Protein 7BCA (pdb70)

Solvent-accessible surface area: 12778 Å² total

Foldseek 3Di:
DDDQQVVVDDPVLVVLLCCCPVVVDDLVVSCVVVVHDSVVSVLVLSVVCSVVVHPSPDDDDDDDDPPVVVVVVVVVVVVVVVVVVCVVCVVVVD/DVLCVVQLPPDDPVLVVLLCCCVPVVDDQCVVCVVVVHHSVVNVVVVSSVVSPQQDDSVDDDDDDDDDPVVVVVVVVNVVVSVVSVVVSVD

Organism: Escherichia coli (NCBI:txid562)

B-factor: mean 86.4, std 19.45, range [41.54, 150.42]

Radius of gyration: 21.65 Å; Cα contacts (8 Å, |Δi|>4): 166; chains: 2; bounding box: 42×39×70 Å

Structure (mmCIF, N/CA/C/O backbone):
data_7BCA
#
_entry.id   7BCA
#
_cell.length_a   88.120
_cell.length_b   39.060
_cell.length_c   120.040
_cell.angle_alpha   90.000
_cell.angle_beta   101.650
_cell.angle_gamma   90.000
#
_symmetry.space_group_name_H-M   'C 1 2 1'
#
loop_
_entity.id
_entity.type
_entity.pdbx_description
1 polymer 'KORA domain-containing protein'
2 polymer "DNA (5'-D(*TP*GP*TP*CP*AP*AP*TP*AP*GP*GP*TP*GP*TP*CP*AP*AP*TP*AP*C)-3')"
3 polymer "DNA (5'-D(*GP*TP*AP*TP*TP*GP*AP*CP*AP*CP*CP*TP*AP*TP*TP*GP*AP*CP*A)-3')"
#
loop_
_atom_site.group_PDB
_atom_site.id
_atom_site.type_symbol
_atom_site.label_atom_id
_atom_site.label_alt_id
_atom_site.label_comp_id
_atom_site.label_asym_id
_atom_site.label_entity_id
_atom_site.label_seq_id
_atom_site.pdbx_PDB_ins_code
_atom_site.Cartn_x
_atom_site.Cartn_y
_atom_site.Cartn_z
_atom_site.occupancy
_atom_site.B_iso_or_equiv
_atom_site.auth_seq_id
_atom_site.auth_comp_id
_atom_site.auth_asym_id
_atom_site.auth_atom_id
_atom_site.pdbx_PDB_model_num
ATOM 1 N N . ASP A 1 3 ? -12.17735 -22.73948 -9.60114 1.000 119.89849 8 ASP A N 1
ATOM 2 C CA . ASP A 1 3 ? -13.23486 -23.33811 -10.40785 1.000 119.19150 8 ASP A CA 1
ATOM 3 C C . ASP A 1 3 ? -14.08838 -24.13507 -9.42700 1.000 122.23005 8 ASP A C 1
ATOM 4 O O . ASP A 1 3 ? -14.35139 -25.29607 -9.61945 1.000 122.26080 8 ASP A O 1
ATOM 9 N N . LEU A 1 4 ? -14.46609 -23.52471 -8.30156 1.000 123.89433 9 LEU A N 1
ATOM 10 C CA . LEU A 1 4 ? -15.34476 -24.14899 -7.29500 1.000 118.92915 9 LEU A CA 1
ATOM 11 C C . LEU A 1 4 ? -14.84491 -25.56222 -6.97470 1.000 118.34042 9 LEU A C 1
ATOM 12 O O . LEU A 1 4 ? -15.28142 -26.55672 -7.54893 1.000 115.24911 9 LEU A O 1
ATOM 17 N N . ARG A 1 5 ? -13.83860 -25.61331 -6.16017 1.000 118.36907 10 ARG A N 1
ATOM 18 C CA . ARG A 1 5 ? -13.48746 -26.89724 -5.57296 1.000 110.49112 10 ARG A CA 1
ATOM 19 C C . ARG A 1 5 ? -14.22571 -27.01624 -4.25047 1.000 105.04420 10 ARG A C 1
ATOM 20 O O . ARG A 1 5 ? -14.21497 -26.06583 -3.45950 1.000 108.37809 10 ARG A O 1
ATOM 22 N N . PRO A 1 6 ? -14.92973 -28.11420 -4.00265 1.000 99.05452 11 PRO A N 1
ATOM 23 C CA . PRO A 1 6 ? -15.63400 -28.25136 -2.72575 1.000 95.64899 11 PRO A CA 1
ATOM 24 C C . PRO A 1 6 ? -14.64149 -28.24305 -1.57341 1.000 97.86340 11 PRO A C 1
ATOM 25 O O . PRO A 1 6 ? -13.56383 -28.83590 -1.65611 1.000 97.35946 11 PRO A O 1
ATOM 29 N N . ARG A 1 7 ? -15.02044 -27.55892 -0.48885 1.000 96.98092 12 ARG A N 1
ATOM 30 C CA . ARG A 1 7 ? -14.05827 -27.21107 0.55684 1.000 89.98784 12 ARG A CA 1
ATOM 31 C C . ARG A 1 7 ? -13.41902 -28.44507 1.17608 1.000 82.60034 12 ARG A C 1
ATOM 32 O O . ARG A 1 7 ? -12.19487 -28.50579 1.33088 1.000 85.68278 12 ARG A O 1
ATOM 40 N N . LEU A 1 8 ? -14.23102 -29.43494 1.55685 1.000 78.45916 13 LEU A N 1
ATOM 41 C CA . LEU A 1 8 ? -13.67271 -30.61691 2.20462 1.000 78.36437 13 LEU A CA 1
ATOM 42 C C . LEU A 1 8 ? -12.73395 -31.38829 1.28957 1.000 80.26958 13 LEU A C 1
ATOM 43 O O . LEU A 1 8 ? -11.87665 -32.13005 1.78327 1.000 77.15791 13 LEU A O 1
ATOM 48 N N . GLY A 1 9 ? -12.86176 -31.22062 -0.02875 1.000 76.13254 14 GLY A N 1
ATOM 49 C CA . GLY A 1 9 ? -11.94015 -31.87112 -0.94178 1.000 66.09272 14 GLY A CA 1
ATOM 50 C C . GLY A 1 9 ? -10.59282 -31.18728 -1.03940 1.000 73.89799 14 GLY A C 1
ATOM 51 O O . GLY A 1 9 ? -9.58901 -31.84039 -1.34281 1.000 77.30234 14 GLY A O 1
ATOM 52 N N . ARG A 1 10 ? -10.54089 -29.87715 -0.78181 1.000 75.38956 15 ARG A N 1
ATOM 53 C CA . ARG A 1 10 ? -9.27791 -29.15156 -0.88042 1.000 72.09961 15 ARG A CA 1
ATOM 54 C C . ARG A 1 10 ? -8.35442 -29.45847 0.28787 1.000 73.78700 15 ARG A C 1
ATOM 55 O O . ARG A 1 10 ? -7.12983 -29.47659 0.11663 1.000 71.40577 15 ARG A O 1
ATOM 63 N N . LEU A 1 11 ? -8.91523 -29.68569 1.47411 1.000 68.91752 16 LEU A N 1
ATOM 64 C CA . LEU A 1 11 ? -8.10660 -29.92922 2.66071 1.000 71.71426 16 LEU A CA 1
ATOM 65 C C . LEU A 1 11 ? -7.21716 -31.15084 2.46431 1.000 73.84786 16 LEU A C 1
ATOM 66 O O . LEU A 1 11 ? -7.56236 -32.09378 1.74679 1.000 71.24365 16 LEU A O 1
ATOM 71 N N . THR A 1 12 ? -6.05190 -31.12052 3.10655 1.000 74.87878 17 THR A N 1
ATOM 72 C CA . THR A 1 12 ? -5.14210 -32.25010 3.03486 1.000 73.77149 17 THR A CA 1
ATOM 73 C C . THR A 1 12 ? -5.71003 -33.43647 3.80643 1.000 72.94296 17 THR A C 1
ATOM 74 O O . THR A 1 12 ? -6.61417 -33.30110 4.63620 1.000 76.69304 17 THR A O 1
ATOM 78 N N . GLU A 1 13 ? -5.17186 -34.61970 3.50659 1.000 73.85435 18 GLU A N 1
ATOM 79 C CA . GLU A 1 13 ? -5.52558 -35.80269 4.28207 1.000 80.81469 18 GLU A CA 1
ATOM 80 C C . GLU A 1 13 ? -5.17681 -35.61014 5.75143 1.000 81.70213 18 GLU A C 1
ATOM 81 O O . GLU A 1 13 ? -5.92745 -36.03099 6.63955 1.000 80.67413 18 GLU A O 1
ATOM 87 N N . GLU A 1 14 ? -4.04638 -34.95630 6.02284 1.000 76.06774 19 GLU A N 1
ATOM 88 C CA . GLU A 1 14 ? -3.63647 -34.70807 7.39960 1.000 80.18023 19 GLU A CA 1
ATOM 89 C C . GLU A 1 14 ? -4.65331 -33.83383 8.12495 1.000 76.88616 19 GLU A C 1
ATOM 90 O O . GLU A 1 14 ? -5.10527 -34.17324 9.22378 1.000 71.80168 19 GLU A O 1
ATOM 96 N N . THR A 1 15 ? -5.03881 -32.70863 7.51411 1.000 71.61475 20 THR A N 1
ATOM 97 C CA . THR A 1 15 ? -5.99339 -31.80250 8.15088 1.000 69.36565 20 THR A CA 1
ATOM 98 C C . THR A 1 15 ? -7.28777 -32.52111 8.51229 1.000 72.15380 20 THR A C 1
ATOM 99 O O . THR A 1 15 ? -7.84001 -32.31256 9.59978 1.000 73.06901 20 THR A O 1
ATOM 103 N N . ILE A 1 16 ? -7.78193 -33.38120 7.61782 1.000 69.21970 21 ILE A N 1
ATOM 104 C CA . ILE A 1 16 ? -8.97137 -34.17051 7.92577 1.000 75.86177 21 ILE A CA 1
ATOM 105 C C . ILE A 1 16 ? -8.70944 -35.08819 9.11314 1.000 76.10404 21 ILE A C 1
ATOM 106 O O . ILE A 1 16 ? -9.61119 -35.34556 9.92132 1.000 79.48639 21 ILE A O 1
ATOM 111 N N . ASP A 1 17 ? -7.47483 -35.57682 9.25507 1.000 72.07462 22 ASP A N 1
ATOM 112 C CA . ASP A 1 17 ? -7.14115 -36.45192 10.37643 1.000 76.45055 22 ASP A CA 1
ATOM 113 C C . ASP A 1 17 ? -7.20106 -35.69591 11.69971 1.000 76.84973 22 ASP A C 1
ATOM 114 O O . ASP A 1 17 ? -7.89682 -36.11193 12.63489 1.000 72.29345 22 ASP A O 1
ATOM 119 N N . ILE A 1 18 ? -6.46138 -34.58378 11.80075 1.000 77.50133 23 ILE A N 1
ATOM 120 C CA . ILE A 1 18 ? -6.52269 -33.74494 12.99957 1.000 71.63037 23 ILE A CA 1
ATOM 121 C C . ILE A 1 18 ? -7.96644 -33.39672 13.32895 1.000 65.47144 23 ILE A C 1
ATOM 122 O O . ILE A 1 18 ? -8.38348 -33.42415 14.49428 1.000 78.63244 23 ILE A O 1
ATOM 127 N N . ALA A 1 19 ? -8.75422 -33.07119 12.30313 1.000 68.55782 24 ALA A N 1
ATOM 128 C CA . ALA A 1 19 ? -10.16655 -32.77851 12.51467 1.000 71.31014 24 ALA A CA 1
ATOM 129 C C . ALA A 1 19 ? -10.89401 -33.97529 13.11005 1.000 75.18017 24 ALA A C 1
ATOM 130 O O . ALA A 1 19 ? -11.69765 -33.82195 14.03556 1.000 78.72488 24 ALA A O 1
ATOM 132 N N . ARG A 1 20 ? -10.61803 -35.17787 12.59924 1.000 73.43363 25 ARG A N 1
ATOM 133 C CA . ARG A 1 20 ? -11.29257 -36.36737 13.10980 1.000 77.17367 25 ARG A CA 1
ATOM 134 C C . ARG A 1 20 ? -10.96338 -36.60302 14.57810 1.000 81.21674 25 ARG A C 1
ATOM 135 O O . ARG A 1 20 ? -11.85055 -36.92903 15.37596 1.000 82.03386 25 ARG A O 1
ATOM 143 N N . GLU A 1 21 ? -9.69182 -36.43670 14.95278 1.000 77.02590 26 GLU A N 1
ATOM 144 C CA . GLU A 1 21 ? -9.28745 -36.63638 16.34189 1.000 77.20276 26 GLU A CA 1
ATOM 145 C C . GLU A 1 21 ? -10.07576 -35.73361 17.28299 1.000 79.20692 26 GLU A C 1
ATOM 146 O O . GLU A 1 21 ? -10.48344 -36.15944 18.36998 1.000 80.85822 26 GLU A O 1
ATOM 152 N N . VAL A 1 22 ? -10.30861 -34.48661 16.87743 1.000 72.59404 27 VAL A N 1
ATOM 153 C CA . VAL A 1 22 ? -11.04575 -33.55221 17.71929 1.000 72.50956 27 VAL A CA 1
ATOM 154 C C . VAL A 1 22 ? -12.54005 -33.84269 17.66672 1.000 77.05749 27 VAL A C 1
ATOM 155 O O . VAL A 1 22 ? -13.20278 -33.95645 18.70383 1.000 78.48695 27 VAL A O 1
ATOM 159 N N . LEU A 1 23 ? -13.09315 -33.97664 16.45967 1.000 76.77571 28 LEU A N 1
ATOM 160 C CA . LEU A 1 23 ? -14.53575 -34.14405 16.30847 1.000 75.35232 28 LEU A CA 1
ATOM 161 C C . LEU A 1 23 ? -14.97647 -35.56684 16.63661 1.000 80.70143 28 LEU A C 1
ATOM 162 O O . LEU A 1 23 ? -15.75671 -35.78756 17.57025 1.000 87.00670 28 LEU A O 1
ATOM 167 N N . VAL A 1 24 ? -14.48556 -36.54980 15.87602 1.000 77.72721 29 VAL A N 1
ATOM 168 C CA . VAL A 1 24 ? -14.96127 -37.92031 16.04309 1.000 75.79504 29 VAL A CA 1
ATOM 169 C C . VAL A 1 24 ? -14.45000 -38.52068 17.34737 1.000 82.49962 29 VAL A C 1
ATOM 170 O O . VAL A 1 24 ? -15.18183 -39.23867 18.04068 1.000 86.48348 29 VAL A O 1
ATOM 174 N N . GLU A 1 25 ? -13.19958 -38.23961 17.70862 1.000 81.87914 30 GLU A N 1
ATOM 175 C CA . GLU A 1 25 ? -12.55251 -38.91650 18.82379 1.000 77.29246 30 GLU A CA 1
ATOM 176 C C . GLU A 1 25 ? -12.48680 -38.08091 20.09518 1.000 80.62146 30 GLU A C 1
ATOM 177 O O . GLU A 1 25 ? -11.91971 -38.54176 21.08994 1.000 76.71536 30 GLU A O 1
ATOM 183 N N . GLY A 1 26 ? -13.04234 -36.86953 20.09028 1.000 83.05321 31 GLY A N 1
ATOM 184 C CA . GLY A 1 26 ? -13.15084 -36.08518 21.30614 1.000 77.50228 31 GLY A CA 1
ATOM 185 C C . GLY A 1 26 ? -11.84972 -35.63985 21.93239 1.000 66.20430 31 GLY A C 1
ATOM 186 O O . GLY A 1 26 ? -11.87312 -35.09374 23.03961 1.000 79.18972 31 GLY A O 1
ATOM 187 N N . LYS A 1 27 ? -10.71642 -35.85732 21.27276 1.000 72.54092 32 LYS A N 1
ATOM 188 C CA . LYS A 1 27 ? -9.44581 -35.38289 21.80124 1.000 74.67508 32 LYS A CA 1
ATOM 189 C C . LYS A 1 27 ? -9.41857 -33.85890 21.83852 1.000 71.93746 32 LYS A C 1
ATOM 190 O O . LYS A 1 27 ? -10.03391 -33.18183 21.01063 1.000 76.54002 32 LYS A O 1
ATOM 196 N N . SER A 1 28 ? -8.69797 -33.32091 22.81828 1.000 69.31120 33 SER A N 1
ATOM 197 C CA . SER A 1 28 ? -8.57175 -31.87645 22.94561 1.000 65.23098 33 SER A CA 1
ATOM 198 C C . SER A 1 28 ? -7.74595 -31.30625 21.79660 1.000 69.43438 33 SER A C 1
ATOM 199 O O . SER A 1 28 ? -6.83123 -31.95184 21.27899 1.000 67.97283 33 SER A O 1
ATOM 202 N N . GLN A 1 29 ? -8.08459 -30.07622 21.39580 1.000 64.20260 34 GLN A N 1
ATOM 203 C CA . GLN A 1 29 ? -7.35438 -29.42213 20.31373 1.000 65.13994 34 GLN A CA 1
ATOM 204 C C . GLN A 1 29 ? -5.89543 -29.20093 20.69196 1.000 67.38297 34 GLN A C 1
ATOM 205 O O . GLN A 1 29 ? -4.98542 -29.50149 19.90979 1.000 61.50139 34 GLN A O 1
ATOM 211 N N . SER A 1 30 ? -5.65519 -28.66756 21.89293 1.000 60.15338 35 SER A N 1
ATOM 212 C CA . SER A 1 30 ? -4.28845 -28.38850 22.32071 1.000 55.95233 35 SER A CA 1
ATOM 213 C C . SER A 1 30 ? -3.48009 -29.67191 22.45558 1.000 62.86765 35 SER A C 1
ATOM 214 O O . SER A 1 30 ? -2.28453 -29.69718 22.13981 1.000 65.50858 35 SER A O 1
ATOM 217 N N . ASP A 1 31 ? -4.11498 -30.74773 22.92630 1.000 60.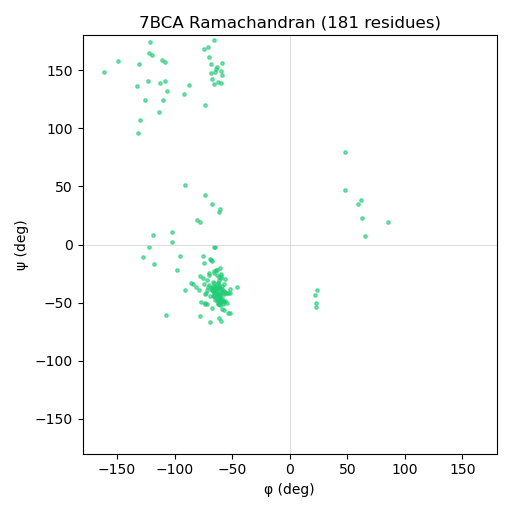62755 36 ASP A N 1
ATOM 218 C CA . ASP A 1 31 ? -3.44110 -32.04060 22.98066 1.000 59.81271 36 ASP A CA 1
ATOM 219 C C . ASP A 1 31 ? -3.04542 -32.50314 21.58502 1.000 65.61127 36 ASP A C 1
ATOM 220 O O . ASP A 1 31 ? -1.90656 -32.92732 21.35758 1.000 72.63735 36 ASP A O 1
ATOM 225 N N . VAL A 1 32 ? -3.97948 -32.42215 20.63374 1.000 69.32588 37 VAL A N 1
ATOM 226 C CA . VAL A 1 32 ? -3.67238 -32.76839 19.24863 1.000 67.04200 37 VAL A CA 1
ATOM 227 C C . VAL A 1 32 ? -2.56817 -31.86832 18.70880 1.000 61.20153 37 VAL A C 1
ATOM 228 O O . VAL A 1 32 ? -1.68823 -32.31741 17.96400 1.000 65.33491 37 VAL A O 1
ATOM 232 N N . ALA A 1 33 ? -2.58835 -30.58762 19.08615 1.000 58.74954 38 ALA A N 1
ATOM 233 C CA . ALA A 1 33 ? -1.56480 -29.65710 18.61991 1.000 61.45224 38 ALA A CA 1
ATOM 234 C C . ALA A 1 33 ? -0.18105 -30.07232 19.10544 1.000 68.65116 38 ALA A C 1
ATOM 235 O O . ALA A 1 33 ? 0.76297 -30.17208 18.31266 1.000 66.74447 38 ALA A O 1
ATOM 237 N N . ARG A 1 34 ? -0.04115 -30.31391 20.41291 1.000 64.54653 39 ARG A N 1
ATOM 238 C CA . ARG A 1 34 ? 1.23582 -30.77672 20.94949 1.000 61.56510 39 ARG A CA 1
ATOM 239 C C . ARG A 1 34 ? 1.62314 -32.12701 20.36460 1.000 63.67055 39 ARG A C 1
ATOM 240 O O . ARG A 1 34 ? 2.78203 -32.33947 19.98579 1.000 66.17765 39 ARG A O 1
ATOM 248 N N . GLU A 1 35 ? 0.66434 -33.05423 20.28520 1.000 59.73299 40 GLU A N 1
ATOM 249 C CA . GLU A 1 35 ? 0.94160 -34.37956 19.74429 1.000 68.96759 40 GLU A CA 1
ATOM 250 C C . GLU A 1 35 ? 1.41579 -34.31672 18.29650 1.000 65.41612 40 GLU A C 1
ATOM 251 O O . GLU A 1 35 ? 2.08761 -35.24581 17.83289 1.000 70.32170 40 GLU A O 1
ATOM 257 N N . ARG A 1 36 ? 1.13122 -33.22243 17.58946 1.000 62.20936 41 ARG A N 1
ATOM 258 C CA . ARG A 1 36 ? 1.49271 -33.09797 16.18358 1.000 69.54987 41 ARG A CA 1
ATOM 259 C C . ARG A 1 36 ? 2.44745 -31.94224 15.90863 1.000 69.76136 41 ARG A C 1
ATOM 260 O O . ARG A 1 36 ? 2.70895 -31.63563 14.74138 1.000 65.16480 41 ARG A O 1
ATOM 268 N N . GLY A 1 37 ? 2.97496 -31.29500 16.94218 1.000 65.54414 42 GLY A N 1
ATOM 269 C CA . GLY A 1 37 ? 3.95502 -30.23670 16.73643 1.000 65.65953 42 GLY A CA 1
ATOM 270 C C . GLY A 1 37 ? 3.43840 -29.04982 15.95621 1.000 56.75346 42 GLY A C 1
ATOM 271 O O . GLY A 1 37 ? 4.16920 -28.48794 15.12702 1.000 57.98638 42 GLY A O 1
ATOM 272 N N . LEU A 1 38 ? 2.19439 -28.65760 16.19752 1.000 63.47157 43 LEU A N 1
ATOM 273 C CA . LEU A 1 38 ? 1.58390 -27.51160 15.54457 1.000 53.81552 43 LEU A CA 1
ATOM 274 C C . LEU A 1 38 ? 1.17536 -26.49394 16.59708 1.000 52.50372 43 LEU A C 1
ATOM 275 O O . LEU A 1 38 ? 1.09476 -26.80552 17.78759 1.000 53.34810 43 LEU A O 1
ATOM 280 N N . SER A 1 39 ? 0.92384 -25.27006 16.15196 1.000 48.47986 44 SER A N 1
ATOM 281 C CA . SER A 1 39 ? 0.30295 -24.30695 17.04251 1.000 46.49892 44 SER A CA 1
ATOM 282 C C . SER A 1 39 ? -1.13115 -24.73408 17.33276 1.000 51.86971 44 SER A C 1
ATOM 283 O O . SER A 1 39 ? -1.75514 -25.46955 16.56330 1.000 60.08658 44 SER A O 1
ATOM 286 N N . ARG A 1 40 ? -1.65244 -24.27880 18.47129 1.000 49.84587 45 ARG A N 1
ATOM 287 C CA . ARG A 1 40 ? -3.06134 -24.52327 18.74969 1.000 52.09206 45 ARG A CA 1
ATOM 288 C C . ARG A 1 40 ? -3.95140 -23.69766 17.83064 1.000 53.44878 45 ARG A C 1
ATOM 289 O O . ARG A 1 40 ? -5.08885 -24.09218 17.55040 1.000 54.98622 45 ARG A O 1
ATOM 297 N N . GLN A 1 41 ? -3.44504 -22.56168 17.34458 1.000 52.14721 46 GLN A N 1
ATOM 298 C CA . GLN A 1 41 ? -4.21405 -21.73398 16.42103 1.000 58.63886 46 GLN A CA 1
ATOM 299 C C . GLN A 1 41 ? -4.47936 -22.46700 15.11336 1.000 54.09779 46 GLN A C 1
ATOM 300 O O . GLN A 1 41 ? -5.54987 -22.31330 14.51094 1.000 59.01076 46 GLN A O 1
ATOM 306 N N . ARG A 1 42 ? -3.51215 -23.26341 14.65310 1.000 47.76107 47 ARG A N 1
ATOM 307 C CA . ARG A 1 42 ? -3.72466 -24.03393 13.43511 1.000 48.83996 47 ARG A CA 1
ATOM 308 C C . ARG A 1 42 ? -4.80815 -25.08599 13.63567 1.000 51.23911 47 ARG A C 1
ATOM 309 O O . ARG A 1 42 ? -5.69565 -25.23531 12.78956 1.000 54.57701 47 ARG A O 1
ATOM 317 N N . VAL A 1 43 ? -4.77459 -25.79769 14.76569 1.000 56.12331 48 VAL A N 1
ATOM 318 C CA . VAL A 1 43 ? -5.75622 -26.85241 15.01434 1.000 58.71075 48 VAL A CA 1
ATOM 319 C C . VAL A 1 43 ? -7.15852 -26.27080 15.14187 1.000 54.93923 48 VAL A C 1
ATOM 320 O O . VAL A 1 43 ? -8.13962 -26.87864 14.69486 1.000 55.59042 48 VAL A O 1
ATOM 324 N N . SER A 1 44 ? -7.28048 -25.08965 15.74988 1.000 52.56384 49 SER A N 1
ATOM 325 C CA . SER A 1 44 ? -8.57753 -24.42194 15.79617 1.000 50.85073 49 SER A CA 1
ATOM 326 C C . SER A 1 44 ? -9.01579 -23.99469 14.39990 1.000 57.29470 49 SER A C 1
ATOM 327 O O . SER A 1 44 ? -10.17353 -24.19332 14.01074 1.000 52.84014 49 SER A O 1
ATOM 330 N N . SER A 1 45 ? -8.09536 -23.41212 13.62778 1.000 57.02826 50 SER A N 1
ATOM 331 C CA . SER A 1 45 ? -8.40485 -23.04635 12.24979 1.000 49.48966 50 SER A CA 1
ATOM 332 C C . SER A 1 45 ? -8.76438 -24.27463 11.42114 1.000 55.16961 50 SER A C 1
ATOM 333 O O . SER A 1 45 ? -9.69610 -24.23251 10.60997 1.000 59.52791 50 SER A O 1
ATOM 344 N N . VAL A 1 47 ? -10.11940 -27.11725 12.49541 1.000 59.13179 52 VAL A N 1
ATOM 345 C CA . VAL A 1 47 ? -11.43570 -27.59736 12.90247 1.000 58.89458 52 VAL A CA 1
ATOM 346 C C . VAL A 1 47 ? -12.52880 -26.71094 12.32241 1.000 60.86577 52 VAL A C 1
ATOM 347 O O . VAL A 1 47 ? -13.54844 -27.20443 11.82337 1.000 61.44211 52 VAL A O 1
ATOM 351 N N . LYS A 1 48 ? -12.33305 -25.39025 12.37171 1.000 58.93143 53 LYS A N 1
ATOM 352 C CA . LYS A 1 48 ? -13.32420 -24.47813 11.80992 1.000 53.50828 53 LYS A CA 1
ATOM 353 C C . LYS A 1 48 ? -13.56625 -24.76210 10.33415 1.000 61.24155 53 LYS A C 1
ATOM 354 O O . LYS A 1 48 ? -14.71107 -24.72267 9.86953 1.000 69.23848 53 LYS A O 1
ATOM 360 N N . SER A 1 49 ? -12.50111 -25.05555 9.58386 1.000 57.29012 54 SER A N 1
ATOM 361 C CA . SER A 1 49 ? -12.64887 -25.38293 8.16876 1.000 61.42337 54 SER A CA 1
ATOM 362 C C . SER A 1 49 ? -13.63872 -26.52413 7.96900 1.000 64.38828 54 SER A C 1
ATOM 363 O O . SER A 1 49 ? -14.57793 -26.41948 7.17220 1.000 71.37297 54 SER A O 1
ATOM 366 N N . VAL A 1 50 ? -13.45014 -27.61961 8.70420 1.000 58.26636 55 VAL A N 1
ATOM 367 C CA . VAL A 1 50 ? -14.32528 -28.77769 8.55707 1.000 61.87913 55 VAL A CA 1
ATOM 368 C C . VAL A 1 50 ? -15.71610 -28.47051 9.09789 1.000 67.55827 55 VAL A C 1
ATOM 369 O O . VAL A 1 50 ? -16.72906 -28.79555 8.46741 1.000 68.77261 55 VAL A O 1
ATOM 373 N N . VAL A 1 51 ? -15.78613 -27.83877 10.27202 1.000 63.55514 56 VAL A N 1
ATOM 374 C CA . VAL A 1 51 ? -17.07997 -27.51540 10.86918 1.000 60.66337 56 VAL A CA 1
ATOM 375 C C . VAL A 1 51 ? -17.86518 -26.57592 9.96150 1.000 64.47011 56 VAL A C 1
ATOM 376 O O . VAL A 1 51 ? -19.04550 -26.80566 9.67266 1.000 64.20477 56 VAL A O 1
ATOM 380 N N . SER A 1 52 ? -17.21590 -25.50810 9.48866 1.000 64.47028 57 SER A N 1
ATOM 381 C CA . SER A 1 52 ? -17.90448 -24.52866 8.65164 1.000 67.58507 57 SER A CA 1
ATOM 382 C C . SER A 1 52 ? -18.42441 -25.15871 7.36583 1.000 75.46784 57 SER A C 1
ATOM 383 O O . SER A 1 52 ? -19.55763 -24.89009 6.94981 1.000 82.07850 57 SER A O 1
ATOM 386 N N . ALA A 1 53 ? -17.61497 -26.00370 6.72404 1.000 74.42293 58 ALA A N 1
ATOM 387 C CA . ALA A 1 53 ? -18.03414 -26.60154 5.46113 1.000 74.09285 58 ALA A CA 1
ATOM 388 C C . ALA A 1 53 ? -19.13741 -27.63332 5.65811 1.000 79.94009 58 ALA A C 1
ATOM 389 O O . ALA A 1 53 ? -20.03803 -27.73914 4.81622 1.000 91.04658 58 ALA A O 1
ATOM 391 N N . ALA A 1 54 ? -19.09514 -28.39511 6.75496 1.000 79.90403 59 ALA A N 1
ATOM 392 C CA . ALA A 1 54 ? -20.15082 -29.36290 7.03513 1.000 80.75373 59 ALA A CA 1
ATOM 393 C C . ALA A 1 54 ? -21.48564 -28.70297 7.35278 1.000 83.66607 59 ALA A C 1
ATOM 394 O O . ALA A 1 54 ? -22.51097 -29.39246 7.35533 1.000 86.26006 59 ALA A O 1
ATOM 396 N N . ASN A 1 55 ? -21.49945 -27.39946 7.62366 1.000 81.41781 60 ASN A N 1
ATOM 397 C CA . ASN A 1 55 ? -22.72941 -26.63759 7.77734 1.000 76.87687 60 ASN A CA 1
ATOM 398 C C . ASN A 1 55 ? -23.04410 -25.80606 6.54383 1.000 84.86946 60 ASN A C 1
ATOM 399 O O . ASN A 1 55 ? -23.95416 -24.97165 6.58801 1.000 89.78150 60 ASN A O 1
ATOM 404 N N . GLU A 1 56 ? -22.32500 -26.03220 5.44119 1.000 81.40227 61 GLU A N 1
ATOM 405 C CA . GLU A 1 56 ? -22.44263 -25.22706 4.22636 1.000 84.50153 61 GLU A CA 1
ATOM 406 C C . GLU A 1 56 ? -22.39839 -23.73941 4.56607 1.000 86.45665 61 GLU A C 1
ATOM 407 O O . GLU A 1 56 ? -23.21644 -22.93774 4.10982 1.000 89.24640 61 GLU A O 1
ATOM 413 N N . ILE A 1 57 ? -21.42186 -23.38224 5.39300 1.000 85.28685 62 ILE A N 1
ATOM 414 C CA . ILE A 1 57 ? -21.27878 -22.03862 5.94392 1.000 83.09815 62 ILE A CA 1
ATOM 415 C C . ILE A 1 57 ? -20.01955 -21.41346 5.35547 1.000 77.79242 62 ILE A C 1
ATOM 416 O O . ILE A 1 57 ? -19.00376 -22.10790 5.20718 1.000 85.31670 62 ILE A O 1
ATOM 421 N N . PRO A 1 58 ? -20.03948 -20.13393 4.98011 1.000 79.15823 63 PRO A N 1
ATOM 422 C CA . PRO A 1 58 ? -18.79780 -19.47664 4.55864 1.000 80.30782 63 PRO A CA 1
ATOM 423 C C . PRO A 1 58 ? -17.76057 -19.51247 5.67063 1.000 79.76712 63 PRO A C 1
ATOM 424 O O . PRO A 1 58 ? -18.08751 -19.44425 6.85645 1.000 84.87882 63 PRO A O 1
ATOM 428 N N . ARG A 1 59 ? -16.49101 -19.62133 5.27054 1.000 81.85869 64 ARG A N 1
ATOM 429 C CA . ARG A 1 59 ? -15.42451 -19.84647 6.24305 1.000 82.68617 64 ARG A CA 1
ATOM 430 C C . ARG A 1 59 ? -15.30459 -18.70061 7.24261 1.000 89.59389 64 ARG A C 1
ATOM 431 O O . ARG A 1 59 ? -14.98030 -18.93394 8.41294 1.000 93.28815 64 ARG A O 1
ATOM 439 N N . GLU A 1 60 ? -15.58415 -17.46708 6.81717 1.000 88.18899 65 GLU A N 1
ATOM 440 C CA . GLU A 1 60 ? -15.38152 -16.31532 7.68964 1.000 90.82487 65 GLU A CA 1
ATOM 441 C C . GLU A 1 60 ? -16.44647 -16.19836 8.77499 1.000 86.33068 65 GLU A C 1
ATOM 442 O O . GLU A 1 60 ? -16.23641 -15.46941 9.74984 1.000 85.53994 65 GLU A O 1
ATOM 448 N N . TRP A 1 61 ? -17.57035 -16.89798 8.63706 1.000 81.02884 66 TRP A N 1
ATOM 449 C CA . TRP A 1 61 ? -18.66260 -16.76345 9.59308 1.000 77.81135 66 TRP A CA 1
ATOM 450 C C . TRP A 1 61 ? -18.24875 -17.27063 10.97005 1.000 76.32139 66 TRP A C 1
ATOM 451 O O . TRP A 1 61 ? -17.60654 -18.31640 11.09666 1.000 81.43383 66 TRP A O 1
ATOM 462 N N . GLN A 1 62 ? -18.63164 -16.52925 12.00683 1.000 76.17773 67 GLN A N 1
ATOM 463 C CA . GLN A 1 62 ? -18.31561 -16.87750 13.38605 1.000 74.89157 67 GLN A CA 1
ATOM 464 C C . GLN A 1 62 ? -19.56052 -17.39329 14.09319 1.000 75.49411 67 GLN A C 1
ATOM 465 O O . GLN A 1 62 ? -20.62765 -16.77508 14.01184 1.000 77.86241 67 GLN A O 1
ATOM 471 N N . ARG A 1 63 ? -19.41889 -18.51921 14.78873 1.000 78.27805 68 ARG A N 1
ATOM 472 C CA . ARG A 1 63 ? -20.49065 -19.00809 15.64466 1.000 74.16801 68 ARG A CA 1
ATOM 473 C C . ARG A 1 63 ? -20.68631 -18.06684 16.82401 1.000 76.35018 68 ARG A C 1
ATOM 474 O O . ARG A 1 63 ? -19.72580 -17.51237 17.36542 1.000 83.02169 68 ARG A O 1
ATOM 482 N N . VAL A 1 64 ? -21.94488 -17.87192 17.20972 1.000 78.79493 69 VAL A N 1
ATOM 483 C CA . VAL A 1 64 ? -22.29948 -17.02166 18.33747 1.000 83.02377 69 VAL A CA 1
ATOM 484 C C . VAL A 1 64 ? -23.29745 -17.76268 19.20885 1.000 81.62795 69 VAL A C 1
ATOM 485 O O . VAL A 1 64 ? -24.24419 -18.38006 18.70717 1.000 82.85277 69 VAL A O 1
ATOM 489 N N . GLU A 1 65 ? -23.08629 -17.68473 20.51783 1.000 80.88003 70 GLU A N 1
ATOM 490 C CA . GLU A 1 65 ? -23.96065 -18.31089 21.49781 1.000 87.24880 70 GLU A CA 1
ATOM 491 C C . GLU A 1 65 ? -24.29191 -17.29054 22.58178 1.000 83.62325 70 GLU A C 1
ATOM 492 O O . GLU A 1 65 ? -23.52613 -17.11541 23.53284 1.000 90.04596 70 GLU A O 1
ATOM 498 N N . VAL A 1 66 ? -25.43580 -16.62188 22.44429 1.000 82.85453 71 VAL A N 1
ATOM 499 C CA . VAL A 1 66 ? -25.86083 -15.60341 23.39384 1.000 90.34907 71 VAL A CA 1
ATOM 500 C C . VAL A 1 66 ? -27.21634 -15.99271 23.96347 1.000 92.56387 71 VAL A C 1
ATOM 501 O O . VAL A 1 66 ? -27.91608 -16.86502 23.43975 1.000 90.42396 71 VAL A O 1
ATOM 505 N N . TRP A 1 67 ? -27.57822 -15.33437 25.05874 1.000 88.31669 72 TRP A N 1
ATOM 506 C CA . TRP A 1 67 ? -28.92964 -15.37701 25.59265 1.000 91.04401 72 TRP A CA 1
ATOM 507 C C . TRP A 1 67 ? -29.58767 -14.03089 25.33263 1.000 89.47582 72 TRP A C 1
ATOM 508 O O . TRP A 1 67 ? -28.94138 -12.98547 25.43812 1.000 88.66340 72 TRP A O 1
ATOM 519 N N . LEU A 1 68 ? -30.86632 -14.05785 24.97770 1.000 82.71842 73 LEU A N 1
ATOM 520 C CA . LEU A 1 68 ? -31.54525 -12.85467 24.52348 1.000 84.99217 73 LEU A CA 1
ATOM 521 C C . LEU A 1 68 ? -33.00860 -12.93516 24.91688 1.000 90.71464 73 LEU A C 1
ATOM 522 O O . LEU A 1 68 ? -33.53105 -14.02632 25.16888 1.000 91.65492 73 LEU A O 1
ATOM 527 N N . PRO A 1 69 ? -33.69227 -11.79601 25.00162 1.000 92.01604 74 PRO A N 1
ATOM 528 C CA . PRO A 1 69 ? -35.14181 -11.83300 25.15515 1.000 88.52757 74 PRO A CA 1
ATOM 529 C C . PRO A 1 69 ? -35.78393 -12.47036 23.94102 1.000 85.97466 74 PRO A C 1
ATOM 530 O O . PRO A 1 69 ? -35.22733 -12.42660 22.82665 1.000 87.21941 74 PRO A O 1
ATOM 534 N N . PRO A 1 70 ? -36.96455 -13.08069 24.10450 1.000 84.97160 75 PRO A N 1
ATOM 535 C CA . PRO A 1 70 ? -37.60976 -13.72987 22.95112 1.000 84.00794 75 PRO A CA 1
ATOM 536 C C . PRO A 1 70 ? -37.84649 -12.78202 21.79268 1.000 83.17193 75 PRO A C 1
ATOM 537 O O . PRO A 1 70 ? -37.76550 -13.19021 20.62579 1.000 78.04195 75 PRO A O 1
ATOM 541 N N . ASN A 1 71 ? -38.14097 -11.51704 22.09257 1.000 86.17789 76 ASN A N 1
ATOM 542 C CA . ASN A 1 71 ? 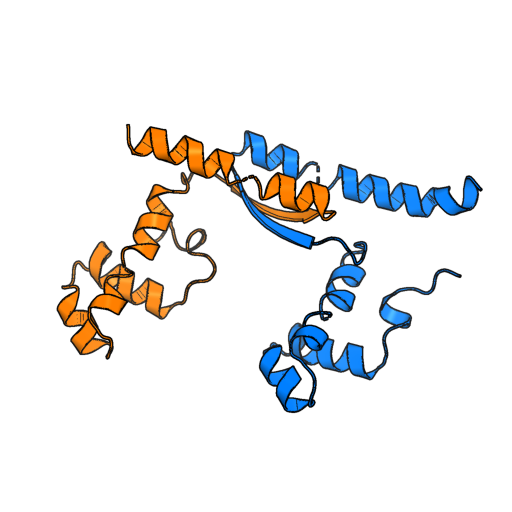-38.24684 -10.49332 21.05981 1.000 78.12115 76 ASN A CA 1
ATOM 543 C C . ASN A 1 71 ? -36.95909 -10.40542 20.25015 1.000 83.00820 76 ASN A C 1
ATOM 544 O O . ASN A 1 71 ? -36.96514 -10.55942 19.02315 1.000 73.02037 76 ASN A O 1
ATOM 549 N N . LEU A 1 72 ? -35.83508 -10.17016 20.93066 1.000 86.84393 77 LEU A N 1
ATOM 550 C CA . LEU A 1 72 ? -34.55497 -10.08648 20.23613 1.000 83.60609 77 LEU A CA 1
ATOM 551 C C . LEU A 1 72 ? -34.12000 -11.44769 19.70960 1.000 78.27626 77 LEU A C 1
ATOM 552 O O . LEU A 1 72 ? -33.51599 -11.53549 18.63496 1.000 79.29477 77 LEU A O 1
ATOM 557 N N . ALA A 1 73 ? -34.42377 -12.51877 20.44817 1.000 76.77326 78 ALA A N 1
ATOM 558 C CA . ALA A 1 73 ? -33.99199 -13.85328 20.04141 1.000 77.09420 78 ALA A CA 1
ATOM 559 C C . ALA A 1 73 ? -34.51782 -14.20738 18.65571 1.000 83.81906 78 ALA A C 1
ATOM 560 O O . ALA A 1 73 ? -33.75033 -14.60687 17.77436 1.000 79.05767 78 ALA A O 1
ATOM 562 N N . GLU A 1 74 ? -35.82718 -14.05114 18.43998 1.000 81.65506 79 GLU A N 1
ATOM 563 C CA . GLU A 1 74 ? -36.41975 -14.45331 17.16709 1.000 76.76591 79 GLU A CA 1
ATOM 564 C C . GLU A 1 74 ? -35.82452 -13.67487 16.00063 1.000 80.82676 79 GLU A C 1
ATOM 565 O O . GLU A 1 74 ? -35.65176 -14.22171 14.90477 1.000 77.51574 79 GLU A O 1
ATOM 571 N N . LYS A 1 75 ? -35.50507 -12.39621 16.21362 1.000 80.36077 80 LYS A N 1
ATOM 572 C CA . LYS A 1 75 ? -34.92046 -11.60179 15.13889 1.000 79.19176 80 LYS A CA 1
ATOM 573 C C . LYS A 1 75 ? -33.55568 -12.14370 14.73174 1.000 85.55283 80 LYS A C 1
ATOM 574 O O . LYS A 1 75 ? -33.21881 -12.15922 13.54220 1.000 78.42602 80 LYS A O 1
ATOM 580 N N . VAL A 1 76 ? -32.75733 -12.60390 15.70014 1.000 84.64910 81 VAL A N 1
ATOM 581 C CA . VAL A 1 76 ? -31.44182 -13.13359 15.35147 1.000 82.53700 81 VAL A CA 1
ATOM 582 C C . VAL A 1 76 ? -31.55919 -14.51879 14.73249 1.000 79.93467 81 VAL A C 1
ATOM 583 O O . VAL A 1 76 ? -30.72365 -14.90604 13.90759 1.000 81.18976 81 VAL A O 1
ATOM 587 N N . ARG A 1 77 ? -32.59018 -15.28239 15.10095 1.000 78.77277 82 ARG A N 1
ATOM 588 C CA . ARG A 1 77 ? -32.83887 -16.54515 14.41839 1.000 81.56253 82 ARG A CA 1
ATOM 589 C C . ARG A 1 77 ? -33.25742 -16.30368 12.97415 1.000 84.00473 82 ARG A C 1
ATOM 590 O O . ARG A 1 77 ? -32.83510 -17.03187 12.06789 1.000 84.42020 82 ARG A O 1
ATOM 598 N N . GLN A 1 78 ? -34.07961 -15.27760 12.74069 1.000 82.12246 83 GLN A N 1
ATOM 599 C CA . GLN A 1 78 ? -34.40494 -14.88049 11.37574 1.000 84.24587 83 GLN A CA 1
ATOM 600 C C . GLN A 1 78 ? -33.23082 -14.17180 10.71109 1.000 81.75506 83 GLN A C 1
ATOM 601 O O . GLN A 1 78 ? -33.09255 -14.22052 9.48274 1.000 81.21253 83 GLN A O 1
ATOM 615 N N . GLU A 1 80 ? -30.18513 -15.11986 10.92738 1.000 78.86614 85 GLU A N 1
ATOM 616 C CA . GLU A 1 80 ? -29.43278 -16.21351 10.31912 1.000 79.21448 85 GLU A CA 1
ATOM 617 C C . GLU A 1 80 ? -30.08806 -16.68132 9.02910 1.000 80.49910 85 GLU A C 1
ATOM 618 O O . GLU A 1 80 ? -29.43726 -16.75476 7.97980 1.000 79.61374 85 GLU A O 1
ATOM 624 N N . ALA A 1 81 ? -31.37743 -17.02727 9.09869 1.000 80.68137 86 ALA A N 1
ATOM 625 C CA . ALA A 1 81 ? -32.08065 -17.55861 7.93511 1.000 75.03108 86 ALA A CA 1
ATOM 626 C C . ALA A 1 81 ? -31.94439 -16.63495 6.73351 1.000 72.53630 86 ALA A C 1
ATOM 627 O O . ALA A 1 81 ? -31.72059 -17.09636 5.60904 1.000 69.71634 86 ALA A O 1
ATOM 629 N N . ASP A 1 82 ? -32.05823 -15.32396 6.95577 1.000 70.80955 87 ASP A N 1
ATOM 630 C CA . ASP A 1 82 ? -31.86732 -14.36721 5.87047 1.000 77.32054 87 ASP A CA 1
ATOM 631 C C . ASP A 1 82 ? -30.44528 -14.43381 5.32777 1.000 77.00683 87 ASP A C 1
ATOM 632 O O . ASP A 1 82 ? -30.23328 -14.47869 4.11008 1.000 73.73940 87 ASP A O 1
ATOM 637 N N . ALA A 1 83 ? -29.45384 -14.44034 6.22287 1.000 81.77683 88 ALA A N 1
ATOM 638 C CA . ALA A 1 83 ? -28.06344 -14.53109 5.78793 1.000 71.79434 88 ALA A CA 1
ATOM 639 C C . ALA A 1 83 ? -27.78113 -15.87070 5.12026 1.000 69.10520 88 ALA A C 1
ATOM 640 O O . ALA A 1 83 ? -27.10642 -15.92380 4.08486 1.000 63.73527 88 ALA A O 1
ATOM 642 N N . LYS A 1 84 ? -28.28670 -16.96206 5.69985 1.000 68.53176 89 LYS A N 1
ATOM 643 C CA . LYS A 1 84 ? -28.18007 -18.26735 5.05509 1.000 69.86429 89 LYS A CA 1
ATOM 644 C C . LYS A 1 84 ? -28.81330 -18.24326 3.67041 1.000 77.09089 89 LYS A C 1
ATOM 645 O O . LYS A 1 84 ? -28.20603 -18.68655 2.68828 1.000 83.98071 89 LYS A O 1
ATOM 651 N N . ALA A 1 85 ? -30.03995 -17.72224 3.57557 1.000 76.61776 90 ALA A N 1
ATOM 652 C CA . ALA A 1 85 ? -30.73356 -17.67128 2.29242 1.000 69.60726 90 ALA A CA 1
ATOM 653 C C . ALA A 1 85 ? -29.96288 -16.82959 1.28444 1.000 75.17136 90 ALA A C 1
ATOM 654 O O . ALA A 1 85 ? -29.81461 -17.21598 0.11976 1.000 75.89744 90 ALA A O 1
ATOM 656 N N . ASP A 1 86 ? -29.46233 -15.66977 1.71908 1.000 72.29825 91 ASP A N 1
ATOM 657 C CA . ASP A 1 86 ? -28.71337 -14.79846 0.81848 1.000 73.99827 91 ASP A CA 1
ATOM 658 C C . ASP A 1 86 ? -27.49010 -15.50695 0.25082 1.000 79.37803 91 ASP A C 1
ATOM 659 O O . ASP A 1 86 ? -27.18077 -15.37083 -0.93899 1.000 84.34267 91 ASP A O 1
ATOM 664 N N . VAL A 1 87 ? -26.78698 -16.27534 1.08550 1.000 80.87435 92 VAL A N 1
ATOM 665 C CA . VAL A 1 87 ? -25.57692 -16.95596 0.63450 1.000 84.17194 92 VAL A CA 1
ATOM 666 C C . VAL A 1 87 ? -25.91249 -18.01424 -0.40877 1.000 84.90709 92 VAL A C 1
ATOM 667 O O . VAL A 1 87 ? -25.21139 -18.15182 -1.41953 1.000 84.60872 92 VAL A O 1
ATOM 671 N N . ALA A 1 88 ? -26.98907 -18.77237 -0.18841 1.000 79.31933 93 ALA A N 1
ATOM 672 C CA . ALA A 1 88 ? -27.40416 -19.77374 -1.16684 1.000 78.77513 93 ALA A CA 1
ATOM 673 C C . ALA A 1 88 ? -27.72999 -19.12447 -2.50544 1.000 86.74659 93 ALA A C 1
ATOM 674 O O . ALA A 1 88 ? -27.30148 -19.60118 -3.56333 1.000 89.70594 93 ALA A O 1
ATOM 676 N N . ARG A 1 89 ? -28.48885 -18.02709 -2.47563 1.000 86.68845 94 ARG A N 1
ATOM 677 C CA . ARG A 1 89 ? -28.77303 -17.29477 -3.70307 1.000 82.56754 94 ARG A CA 1
ATOM 678 C C . ARG A 1 89 ? -27.49448 -16.73823 -4.31722 1.000 79.40743 94 ARG A C 1
ATOM 679 O O . ARG A 1 89 ? -27.32014 -16.77239 -5.53873 1.000 84.74666 94 ARG A O 1
ATOM 687 N N . LYS A 1 90 ? -26.57627 -16.23878 -3.48767 1.000 80.11496 95 LYS A N 1
ATOM 688 C CA . LYS A 1 90 ? -25.35700 -15.64827 -4.02911 1.000 80.86043 95 LYS A CA 1
ATOM 689 C C . LYS A 1 90 ? -24.55923 -16.67323 -4.82746 1.000 87.98560 95 LYS A C 1
ATOM 690 O O . LYS A 1 90 ? -24.18917 -16.42182 -5.97685 1.000 92.33974 95 LYS A O 1
ATOM 696 N N . ASN A 1 91 ? -24.31421 -17.85411 -4.24975 1.000 91.84870 96 ASN A N 1
ATOM 697 C CA . ASN A 1 91 ? -23.67378 -18.91691 -5.01951 1.000 95.47244 96 ASN A CA 1
ATOM 698 C C . ASN A 1 91 ? -24.50129 -19.29414 -6.24315 1.000 89.96614 96 ASN A C 1
ATOM 699 O O . ASN A 1 91 ? -23.94997 -19.74232 -7.25367 1.000 92.51396 96 ASN A O 1
ATOM 704 N N . GLN A 1 92 ? -25.81778 -19.09860 -6.17406 1.000 83.60149 97 GLN A N 1
ATOM 705 C CA . GLN A 1 92 ? -26.70928 -19.55207 -7.23519 1.000 87.79949 97 GLN A CA 1
ATOM 706 C C . GLN A 1 92 ? -26.59639 -18.68026 -8.48042 1.000 93.28005 97 GLN A C 1
ATOM 707 O O . GLN A 1 92 ? -26.58267 -19.19845 -9.60510 1.000 89.49553 97 GLN A O 1
ATOM 713 N N . LEU A 1 93 ? -26.52582 -17.35753 -8.30926 1.000 89.76589 98 LEU A N 1
ATOM 714 C CA . LEU A 1 93 ? -26.61120 -16.44100 -9.43780 1.000 87.13334 98 LEU A CA 1
ATOM 715 C C . LEU A 1 93 ? -25.41341 -15.51372 -9.61085 1.000 90.88432 98 LEU A C 1
ATOM 716 O O . LEU A 1 93 ? -25.39848 -14.74088 -10.57498 1.000 88.92767 98 LEU A O 1
ATOM 721 N N . THR A 1 94 ? -24.41002 -15.55287 -8.72744 1.000 93.26357 99 THR A N 1
ATOM 722 C CA . THR A 1 94 ? -23.28531 -14.63066 -8.88820 1.000 94.83429 99 THR A CA 1
ATOM 723 C C . THR A 1 94 ? -22.45649 -14.97641 -10.12080 1.000 101.92992 99 THR A C 1
ATOM 724 O O . THR A 1 94 ? -22.00159 -14.07764 -10.83886 1.000 99.89681 99 THR A O 1
ATOM 728 N N . ASP A 1 95 ? -22.26917 -16.26841 -10.39826 1.000 106.92923 100 ASP A N 1
ATOM 729 C CA . ASP A 1 95 ? -21.54238 -16.66858 -11.59695 1.000 107.05175 100 ASP A CA 1
ATOM 730 C C . ASP A 1 95 ? -22.36353 -16.41328 -12.85176 1.000 107.60973 100 ASP A C 1
ATOM 731 O O . ASP A 1 95 ? -21.79921 -16.12875 -13.91500 1.000 102.67216 100 ASP A O 1
ATOM 736 N N . ALA A 1 96 ? -23.69012 -16.49582 -12.74276 1.000 107.66702 101 ALA A N 1
ATOM 737 C CA . ALA A 1 96 ? -24.55738 -16.24108 -13.88635 1.000 99.58671 101 ALA A CA 1
ATOM 738 C C . ALA A 1 96 ? -24.73322 -14.74897 -14.13930 1.000 96.75476 101 ALA A C 1
ATOM 739 O O . ALA A 1 96 ? -24.74821 -14.31486 -15.29541 1.000 93.20252 101 ALA A O 1
ATOM 741 N N . ALA A 1 97 ? -24.85644 -13.94658 -13.07760 1.000 95.52987 102 ALA A N 1
ATOM 742 C CA . ALA A 1 97 ? -25.02923 -12.50568 -13.23127 1.000 91.49298 102 ALA A CA 1
ATOM 743 C C . ALA A 1 97 ? -23.81636 -11.82210 -13.84656 1.000 103.59502 102 ALA A C 1
ATOM 744 O O . ALA A 1 97 ? -23.85747 -10.60117 -14.04466 1.000 98.58997 102 ALA A O 1
ATOM 746 N N . LEU A 1 98 ? -22.74774 -12.56070 -14.13792 1.000 109.45549 103 LEU A N 1
ATOM 747 C CA . LEU A 1 98 ? -21.56296 -12.00327 -14.78412 1.000 105.38282 103 LEU A CA 1
ATOM 748 C C . LEU A 1 98 ? -21.12408 -12.87193 -15.95420 1.000 104.27892 103 LEU A C 1
ATOM 749 O O . LEU A 1 98 ? -21.59959 -12.70493 -17.07749 1.000 92.19522 103 LEU A O 1
ATOM 754 N N . PHE B 1 1 ? -31.86824 -23.08060 42.07082 1.000 117.53515 6 PHE B N 1
ATOM 755 C CA . PHE B 1 1 ? -30.47276 -23.26771 41.69745 1.000 123.02500 6 PHE B CA 1
ATOM 756 C C . PHE B 1 1 ? -30.33022 -24.20746 40.50630 1.000 129.04739 6 PHE B C 1
ATOM 757 O O . PHE B 1 1 ? -29.66415 -23.88142 39.52555 1.000 127.71963 6 PHE B O 1
ATOM 765 N N . ASP B 1 2 ? -30.95294 -25.38408 40.60808 1.000 126.19652 7 ASP B N 1
ATOM 766 C CA . ASP B 1 2 ? -30.79456 -26.39621 39.56959 1.000 129.50351 7 ASP B CA 1
ATOM 767 C C . ASP B 1 2 ? -31.35904 -25.94370 38.23196 1.000 131.46190 7 ASP B C 1
ATOM 768 O O . ASP B 1 2 ? -30.95247 -26.47261 37.19017 1.000 130.51922 7 ASP B O 1
ATOM 773 N N . ASP B 1 3 ? -32.27514 -24.97324 38.23191 1.000 133.08546 8 ASP B N 1
ATOM 774 C CA . ASP B 1 3 ? -32.77375 -24.36432 37.00822 1.000 133.52371 8 ASP B CA 1
ATOM 775 C C . ASP B 1 3 ? -31.83157 -23.30176 36.45664 1.000 133.62033 8 ASP B C 1
ATOM 776 O O . ASP B 1 3 ? -32.26951 -22.43168 35.68757 1.000 133.22809 8 ASP B O 1
ATOM 781 N N . LEU B 1 4 ? -30.55492 -23.35055 36.83819 1.000 132.05070 9 LEU B N 1
ATOM 782 C CA . LEU B 1 4 ? -29.53372 -22.45486 36.31878 1.000 126.66270 9 LEU B CA 1
ATOM 783 C C . LEU B 1 4 ? -28.42342 -23.16692 35.56412 1.000 117.71468 9 LEU B C 1
ATOM 784 O O . LEU B 1 4 ? -27.67852 -22.50671 34.83745 1.000 115.88341 9 LEU B O 1
ATOM 789 N N . ARG B 1 5 ? -28.28912 -24.48293 35.73037 1.000 116.50012 10 ARG B N 1
ATOM 790 C CA . ARG B 1 5 ? -27.25310 -25.24820 35.03754 1.000 117.82415 10 ARG B CA 1
ATOM 791 C C . ARG B 1 5 ? -27.13803 -24.92161 33.55083 1.000 118.38157 10 ARG B C 1
ATOM 792 O O . ARG B 1 5 ? -26.00314 -24.91494 33.03353 1.000 117.51650 10 ARG B O 1
ATOM 800 N N . PRO B 1 6 ? -28.21979 -24.65214 32.80999 1.000 118.37130 11 PRO B N 1
ATOM 801 C CA . PRO B 1 6 ? -28.04908 -24.15436 31.43197 1.000 116.16111 11 PRO B CA 1
ATOM 802 C C . PRO B 1 6 ? -27.40932 -22.77621 31.33262 1.000 111.92848 11 PRO B C 1
ATOM 803 O O . PRO B 1 6 ? -26.84254 -22.45990 30.27581 1.000 108.68928 11 PRO B O 1
ATOM 807 N N . ARG B 1 7 ? -27.47795 -21.94331 32.37211 1.000 112.09977 12 ARG B N 1
ATOM 808 C CA . ARG B 1 7 ? -26.97353 -20.57781 32.27922 1.000 111.12440 12 ARG B CA 1
ATOM 809 C C . ARG B 1 7 ? -25.54796 -20.41386 32.79186 1.000 108.43884 12 ARG B C 1
ATOM 810 O O . ARG B 1 7 ? -24.95676 -19.35109 32.59533 1.000 106.77604 12 ARG B O 1
ATOM 818 N N . LEU B 1 8 ? -24.98517 -21.42808 33.43079 1.000 111.18373 13 LEU B N 1
ATOM 819 C CA . LEU B 1 8 ? -23.62247 -21.36466 33.94924 1.000 113.10884 13 LEU B CA 1
ATOM 820 C C . LEU B 1 8 ? -22.61495 -21.87268 32.91518 1.000 106.36779 13 LEU B C 1
ATOM 821 O O . LEU B 1 8 ? -21.77085 -22.73152 33.18191 1.000 105.27946 13 LEU B O 1
ATOM 826 N N . GLY B 1 9 ? -22.71894 -21.31883 31.70903 1.000 103.11666 14 GLY B N 1
ATOM 827 C CA . GLY B 1 9 ? -21.90150 -21.79471 30.60858 1.000 107.14960 14 GLY B CA 1
ATOM 828 C C . GLY B 1 9 ? -20.42117 -21.55654 30.84393 1.000 104.85017 14 GLY B C 1
ATOM 829 O O . GLY B 1 9 ? -20.01527 -20.62193 31.54191 1.000 104.93848 14 GLY B O 1
ATOM 830 N N . ARG B 1 10 ? -19.60657 -22.43366 30.25415 1.000 100.54692 15 ARG B N 1
ATOM 831 C CA . ARG B 1 10 ? -18.14932 -22.34549 30.32554 1.000 97.30324 15 ARG B CA 1
ATOM 832 C C . ARG B 1 10 ? -17.65832 -22.39024 31.77268 1.000 99.19161 15 ARG B C 1
ATOM 833 O O . ARG B 1 10 ? -16.68225 -21.73477 32.13824 1.000 101.68916 15 ARG B O 1
ATOM 841 N N . LEU B 1 11 ? -18.34757 -23.16514 32.60553 1.000 97.48781 16 LEU B N 1
ATOM 842 C CA . LEU B 1 11 ? -17.93016 -23.44123 33.97369 1.000 91.74656 16 LEU B CA 1
ATOM 843 C C . LEU B 1 11 ? -17.77039 -24.94645 34.14417 1.000 95.79279 16 LEU B C 1
ATOM 844 O O . LEU B 1 11 ? -18.07990 -25.73076 33.24290 1.000 103.09267 16 LEU B O 1
ATOM 849 N N . THR B 1 12 ? -17.28327 -25.35560 35.31450 1.000 85.46890 17 THR B N 1
ATOM 850 C CA . THR B 1 12 ? -16.92632 -26.74480 35.55348 1.000 92.39154 17 THR B CA 1
ATOM 851 C C . THR B 1 12 ? -17.92493 -27.41356 36.49088 1.000 101.21076 17 THR B C 1
ATOM 852 O O . THR B 1 12 ? -18.62614 -26.75431 37.26047 1.000 99.13767 17 THR B O 1
ATOM 856 N N . GLU B 1 13 ? -17.97895 -28.74640 36.39926 1.000 105.08760 18 GLU B N 1
ATOM 857 C CA . GLU B 1 13 ? -18.81527 -29.54781 37.28634 1.000 103.71071 18 GLU B CA 1
ATOM 858 C C . GLU B 1 13 ? -18.55296 -29.20082 38.74708 1.000 108.18937 18 GLU B C 1
ATOM 859 O O . GLU B 1 13 ? -19.45756 -28.78696 39.48167 1.000 110.42395 18 GLU B O 1
ATOM 865 N N . GLU B 1 14 ? -17.29867 -29.36339 39.17600 1.000 112.37968 19 GLU B N 1
ATOM 866 C CA . GLU B 1 14 ? -16.94577 -29.16483 40.57572 1.000 110.86455 19 GLU B CA 1
ATOM 867 C C . GLU B 1 14 ? -17.12651 -27.71054 40.99024 1.000 103.77045 19 GLU B C 1
ATOM 868 O O . GLU B 1 14 ? -17.60772 -2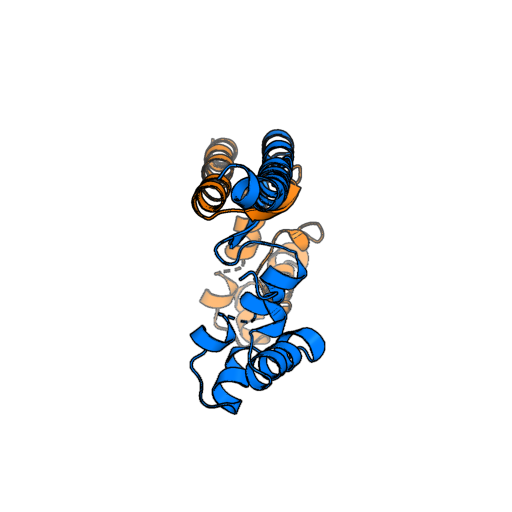7.43007 42.09411 1.000 102.05503 19 GLU B O 1
ATOM 874 N N . THR B 1 15 ? -16.74307 -26.77369 40.11901 1.000 99.67972 20 THR B N 1
ATOM 875 C CA . THR B 1 15 ? -16.92911 -25.35525 40.41296 1.000 93.61257 20 THR B CA 1
ATOM 876 C C . THR B 1 15 ? -18.39242 -25.04398 40.69904 1.000 99.44635 20 THR B C 1
ATOM 877 O O . THR B 1 15 ? -18.71201 -24.29845 41.63338 1.000 102.88267 20 THR B O 1
ATOM 881 N N . ILE B 1 16 ? -19.29497 -25.62250 39.91118 1.000 99.92529 21 ILE B N 1
ATOM 882 C CA . ILE B 1 16 ? -20.72177 -25.48978 40.17386 1.000 99.23015 21 ILE B CA 1
ATOM 883 C C . ILE B 1 16 ? -21.11211 -26.32365 41.38437 1.000 100.19215 21 ILE B C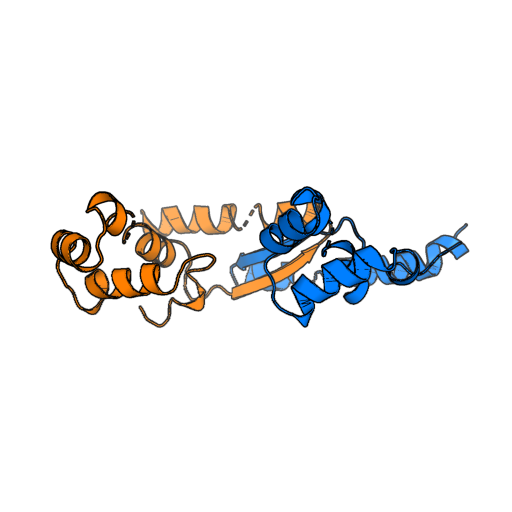 1
ATOM 884 O O . ILE B 1 16 ? -21.91226 -25.89466 42.22572 1.000 98.82532 21 ILE B O 1
ATOM 889 N N . ASP B 1 17 ? -20.56969 -27.54042 41.47321 1.000 99.88951 22 ASP B N 1
ATOM 890 C CA . ASP B 1 17 ? -20.89453 -28.43337 42.57938 1.000 99.01382 22 ASP B CA 1
ATOM 891 C C . ASP B 1 17 ? -20.56777 -27.78684 43.91780 1.000 101.11656 22 ASP B C 1
ATOM 892 O O . ASP B 1 17 ? -21.39392 -27.78506 44.83727 1.000 101.33922 22 ASP B O 1
ATOM 897 N N . ILE B 1 18 ? -19.36058 -27.23049 44.04439 1.000 98.11146 23 ILE B N 1
ATOM 898 C CA . ILE B 1 18 ? -18.98004 -26.54850 45.27980 1.000 97.90322 23 ILE B CA 1
ATOM 899 C C . ILE B 1 18 ? -19.91579 -25.37923 45.54473 1.000 102.33294 23 ILE B C 1
ATOM 900 O O . ILE B 1 18 ? -20.39051 -25.18190 46.66924 1.000 106.86580 23 ILE B O 1
ATOM 905 N N . ALA B 1 19 ? -20.17753 -24.57394 44.51027 1.000 99.09842 24 ALA B N 1
ATOM 906 C CA . ALA B 1 19 ? -21.07349 -23.43217 44.65799 1.000 99.79028 24 ALA B CA 1
ATOM 907 C C . ALA B 1 19 ? -22.40303 -23.85204 45.26764 1.000 100.88592 24 ALA B C 1
ATOM 908 O O . ALA B 1 19 ? -22.96830 -23.13471 46.10017 1.000 102.58445 24 ALA B O 1
ATOM 910 N N . ARG B 1 20 ? -22.90200 -25.02944 44.88726 1.000 100.22032 25 ARG B N 1
ATOM 911 C CA . ARG B 1 20 ? -24.13017 -25.53787 45.48651 1.000 104.76469 25 ARG B CA 1
ATOM 912 C C . ARG B 1 20 ? -23.97029 -25.74244 46.98802 1.000 109.61460 25 ARG B C 1
ATOM 913 O O . ARG B 1 20 ? -24.90183 -25.48228 47.75931 1.000 107.82543 25 ARG B O 1
ATOM 921 N N . GLU B 1 21 ? -22.78944 -26.19119 47.42555 1.000 107.92255 26 GLU B N 1
ATOM 922 C CA . GLU B 1 21 ? -22.58204 -26.46261 48.84680 1.000 106.76994 26 GLU B CA 1
ATOM 923 C C . GLU B 1 21 ? -22.74334 -25.20900 49.69660 1.000 104.20575 26 GLU B C 1
ATOM 924 O O . GLU B 1 21 ? -23.11261 -25.30203 50.87243 1.000 108.90490 26 GLU B O 1
ATOM 930 N N . VAL B 1 22 ? -22.48328 -24.03686 49.12743 1.000 97.763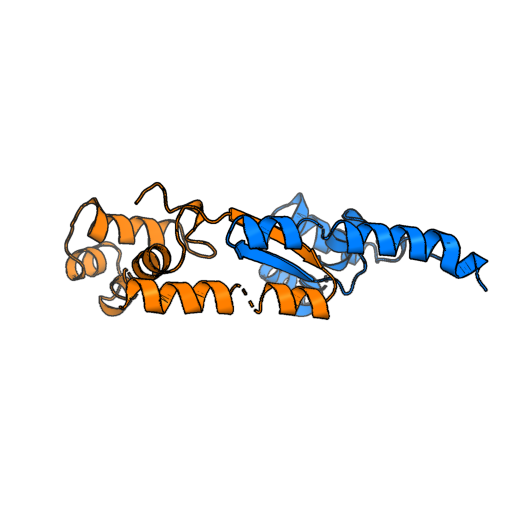61 27 VAL B N 1
ATOM 931 C CA . VAL B 1 22 ? -22.63531 -22.78747 49.86856 1.000 95.94803 27 VAL B CA 1
ATOM 932 C C . VAL B 1 22 ? -24.03381 -22.20936 49.71021 1.000 101.84860 27 VAL B C 1
ATOM 933 O O . VAL B 1 22 ? -24.61130 -21.69890 50.67289 1.000 112.90898 27 VAL B O 1
ATOM 937 N N . LEU B 1 23 ? -24.61119 -22.29126 48.51082 1.000 102.95191 28 LEU B N 1
ATOM 938 C CA . LEU B 1 23 ? -25.89461 -21.64455 48.23909 1.000 106.97818 28 LEU B CA 1
ATOM 939 C C . LEU B 1 23 ? -27.09314 -22.57058 48.34726 1.000 107.79507 28 LEU B C 1
ATOM 940 O O . LEU B 1 23 ? -28.21211 -22.07073 48.53975 1.000 103.55760 28 LEU B O 1
ATOM 945 N N . VAL B 1 24 ? -26.91176 -23.88454 48.23354 1.000 110.04498 29 VAL B N 1
ATOM 946 C CA . VAL B 1 24 ? -27.98679 -24.85315 48.44291 1.000 109.91638 29 VAL B CA 1
ATOM 947 C C . VAL B 1 24 ? -27.80015 -25.60357 49.75930 1.000 111.32084 29 VAL B C 1
ATOM 948 O O . VAL B 1 24 ? -28.65548 -25.54051 50.64904 1.000 109.66973 29 VAL B O 1
ATOM 952 N N . GLU B 1 25 ? -26.68651 -26.32182 49.90175 1.000 113.90941 30 GLU B N 1
ATOM 953 C CA . GLU B 1 25 ? -26.38938 -26.99596 51.15636 1.000 111.49990 30 GLU B CA 1
ATOM 954 C C . GLU B 1 25 ? -26.08212 -26.02464 52.28895 1.000 109.57636 30 GLU B C 1
ATOM 955 O O . GLU B 1 25 ? -26.05231 -26.44706 53.45306 1.000 112.42379 30 GLU B O 1
ATOM 961 N N . GLY B 1 26 ? -25.85100 -24.75091 51.98360 1.000 109.52288 31 GLY B N 1
ATOM 962 C CA . GLY B 1 26 ? -25.61594 -23.76266 53.01752 1.000 104.85934 31 GLY B CA 1
ATOM 963 C C . GLY B 1 26 ? -24.38736 -24.00444 53.86107 1.000 100.57955 31 GLY B C 1
ATOM 964 O O . GLY B 1 26 ? -24.31318 -23.50472 54.98786 1.000 107.92798 31 GLY B O 1
ATOM 965 N N . LYS B 1 27 ? -23.41510 -24.75879 53.35209 1.000 101.23704 32 LYS B N 1
ATOM 966 C CA . LYS B 1 27 ? -22.18229 -24.99386 54.08859 1.000 101.54848 32 LYS B CA 1
ATOM 967 C C . LYS B 1 27 ? -21.40361 -23.68797 54.23868 1.000 99.11751 32 LYS B C 1
ATOM 968 O O . LYS B 1 27 ? -21.78415 -22.63304 53.71826 1.000 98.49415 32 LYS B O 1
ATOM 974 N N . SER B 1 28 ? -20.28903 -23.75877 54.96314 1.000 98.91331 33 SER B N 1
ATOM 975 C CA . SER B 1 28 ? -19.45400 -22.59092 55.19370 1.000 97.73513 33 SER B CA 1
ATOM 976 C C . SER B 1 28 ? -18.44139 -22.44025 54.06659 1.000 99.94192 33 SER B C 1
ATOM 977 O O . SER B 1 28 ? -17.84584 -23.42204 53.61536 1.000 104.62698 33 SER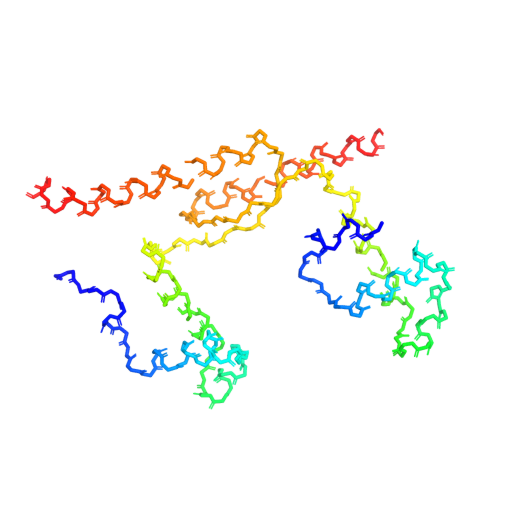 B O 1
ATOM 980 N N . GLN B 1 29 ? -18.25640 -21.19717 53.61707 1.000 97.78628 34 GLN B N 1
ATOM 981 C CA . GLN B 1 29 ? -17.34734 -20.92264 52.50861 1.000 90.82139 34 GLN B CA 1
ATOM 982 C C . GLN B 1 29 ? -15.91707 -21.31961 52.84900 1.000 89.01753 34 GLN B C 1
ATOM 983 O O . GLN B 1 29 ? -15.25639 -22.02882 52.08011 1.000 93.71556 34 GLN B O 1
ATOM 989 N N . SER B 1 30 ? -15.41516 -20.85820 53.99615 1.000 92.65098 35 SER B N 1
ATOM 990 C CA . SER B 1 30 ? -14.03438 -21.14378 54.37315 1.000 95.80832 35 SER B CA 1
ATOM 991 C C . SER B 1 30 ? -13.78961 -22.62383 54.63066 1.000 100.71268 35 SER B C 1
ATOM 992 O O . SER B 1 30 ? -12.64742 -23.08040 54.50255 1.000 101.31519 35 SER B O 1
ATOM 995 N N . ASP B 1 31 ? -14.82693 -23.38483 54.97596 1.000 101.36749 36 ASP B N 1
ATOM 996 C CA . ASP B 1 31 ? -14.64637 -24.78830 55.32880 1.000 104.02224 36 ASP B CA 1
ATOM 997 C C . ASP B 1 31 ? -14.61207 -25.70631 54.11870 1.000 104.31459 36 ASP B C 1
ATOM 998 O O . ASP B 1 31 ? -13.88895 -26.70654 54.13954 1.000 108.44361 36 ASP B O 1
ATOM 1003 N N . VAL B 1 32 ? -15.36638 -25.39719 53.06287 1.000 105.57265 37 VAL B N 1
ATOM 1004 C CA . VAL B 1 32 ? -15.22686 -26.17134 51.83333 1.000 102.39339 37 VAL B CA 1
ATOM 1005 C C . VAL B 1 32 ? -13.84773 -25.94306 51.22728 1.000 98.70287 37 VAL B C 1
ATOM 1006 O O . VAL B 1 32 ? -13.22268 -26.87354 50.70666 1.000 100.97258 37 VAL B O 1
ATOM 1010 N N . ALA B 1 33 ? -13.33329 -24.71350 51.32054 1.000 92.63319 38 ALA B N 1
ATOM 1011 C CA . ALA B 1 33 ? -11.96794 -24.44575 50.88252 1.000 96.44929 38 ALA B CA 1
ATOM 1012 C C . ALA B 1 33 ? -10.98433 -25.38613 51.56573 1.000 102.39112 38 ALA B C 1
ATOM 1013 O O . ALA B 1 33 ? -10.07529 -25.92555 50.92393 1.000 99.01209 38 ALA B O 1
ATOM 1015 N N . ARG B 1 34 ? -11.17233 -25.62190 52.86494 1.000 106.70517 39 ARG B N 1
ATOM 1016 C CA . ARG B 1 34 ? -10.31881 -26.56992 53.57219 1.000 103.17732 39 ARG B CA 1
ATOM 1017 C C . ARG B 1 34 ? -10.56026 -27.99686 53.09008 1.000 102.02020 39 ARG B C 1
ATOM 1018 O O . ARG B 1 34 ? -9.60853 -28.77306 52.93624 1.000 103.32560 39 ARG B O 1
ATOM 1026 N N . GLU B 1 35 ? -11.81923 -28.35805 52.83084 1.000 100.44890 40 GLU B N 1
ATOM 1027 C CA . GLU B 1 35 ? -12.13439 -29.70000 52.35483 1.000 103.57337 40 GLU B CA 1
ATOM 1028 C C . GLU B 1 35 ? -11.62188 -29.92842 50.93874 1.000 103.45111 40 GLU B C 1
ATOM 1029 O O . GLU B 1 35 ? -10.71808 -30.74118 50.72736 1.000 105.61584 40 GLU B O 1
ATOM 1035 N N . ARG B 1 36 ? -12.18913 -29.21151 49.96674 1.000 102.50351 41 ARG B N 1
ATOM 1036 C CA . ARG B 1 36 ? -11.88118 -29.45646 48.56117 1.000 101.59935 41 ARG B CA 1
ATOM 1037 C C . ARG B 1 36 ? -10.43539 -29.12924 48.18888 1.000 98.22853 41 ARG B C 1
ATOM 1038 O O . ARG B 1 36 ? -10.06007 -29.34315 47.03144 1.000 95.32159 41 ARG B O 1
ATOM 1046 N N . GLY B 1 37 ? -9.62637 -28.63243 49.12024 1.000 101.30608 42 GLY B N 1
ATOM 1047 C CA . GLY B 1 37 ? -8.23096 -28.35296 48.84319 1.000 99.48455 42 GLY B CA 1
ATOM 1048 C C . GLY B 1 37 ? -7.95354 -26.99983 48.23789 1.000 93.24537 42 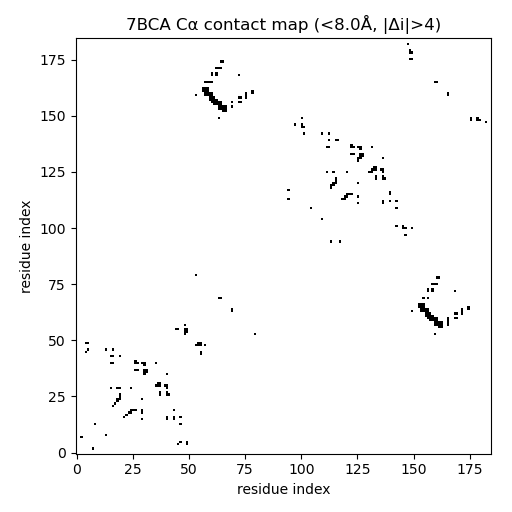GLY B C 1
ATOM 1049 O O . GLY B 1 37 ? -6.88239 -26.81095 47.64930 1.000 91.05243 42 GLY B O 1
ATOM 1050 N N . LEU B 1 38 ? -8.87061 -26.04939 48.36821 1.000 95.01125 43 LEU B N 1
ATOM 1051 C CA . LEU B 1 38 ? -8.77068 -24.75611 47.71643 1.000 87.71076 43 LEU B CA 1
ATOM 1052 C C . LEU B 1 38 ? -8.52298 -23.66229 48.74321 1.000 86.46836 43 LEU B C 1
ATOM 1053 O O . LEU B 1 38 ? -8.80481 -23.81863 49.93271 1.000 88.53383 43 LEU B O 1
ATOM 1058 N N . SER B 1 39 ? -7.98260 -22.54444 48.27166 1.000 77.80849 44 SER B N 1
ATOM 1059 C CA . SER B 1 39 ? -7.95795 -21.36193 49.11251 1.000 73.47517 44 SER B CA 1
ATOM 1060 C C . SER B 1 39 ? -9.37482 -20.81160 49.25782 1.000 79.23130 44 SER B C 1
ATOM 1061 O O . SER B 1 39 ? -10.31079 -21.23717 48.57348 1.000 81.06558 44 SER B O 1
ATOM 1064 N N . ARG B 1 40 ? -9.53413 -19.84567 50.16278 1.000 83.78315 45 ARG B N 1
ATOM 1065 C CA . ARG B 1 40 ? -10.86276 -19.28849 50.38963 1.000 88.60104 45 ARG B CA 1
ATOM 1066 C C . ARG B 1 40 ? -11.22190 -18.24160 49.34196 1.000 82.34731 45 ARG B C 1
ATOM 1067 O O . ARG B 1 40 ? -12.38116 -18.15485 48.92231 1.000 86.93367 45 ARG B O 1
ATOM 1075 N N . GLN B 1 41 ? -10.24677 -17.44223 48.90454 1.000 74.07686 46 GLN B N 1
ATOM 1076 C CA . GLN B 1 41 ? -10.53088 -16.45001 47.87320 1.000 79.37641 46 GLN B CA 1
ATOM 1077 C C . GLN B 1 41 ? -10.99045 -17.10850 46.58221 1.000 77.16014 46 GLN B C 1
ATOM 1078 O O . GLN B 1 41 ? -11.77260 -16.51875 45.82879 1.000 75.76332 46 GLN B O 1
ATOM 1084 N N . ARG B 1 42 ? -10.51670 -18.32288 46.31112 1.000 76.11685 47 ARG B N 1
ATOM 1085 C CA . ARG B 1 42 ? -11.02381 -19.10021 45.19115 1.000 73.19473 47 ARG B CA 1
ATOM 1086 C C . ARG B 1 42 ? -12.51834 -19.33548 45.35718 1.000 76.85443 47 ARG B C 1
ATOM 1087 O O . ARG B 1 42 ? -13.31622 -18.81086 44.57424 1.000 76.14468 47 ARG B O 1
ATOM 1095 N N . VAL B 1 43 ? -12.90438 -20.09429 46.39029 1.000 75.67609 48 VAL B N 1
ATOM 1096 C CA . VAL B 1 43 ? -14.30193 -20.49315 46.55208 1.000 73.75389 48 VAL B CA 1
ATOM 1097 C C . VAL B 1 43 ? -15.21845 -19.27798 46.60302 1.000 76.21987 48 VAL B C 1
ATOM 1098 O O . VAL B 1 43 ? -16.38147 -19.35321 46.18799 1.000 76.55530 48 VAL B O 1
ATOM 1102 N N . SER B 1 44 ? -14.71588 -18.14059 47.09025 1.000 72.24791 49 SER B N 1
ATOM 1103 C CA . SER B 1 44 ? -15.51299 -16.91818 47.08251 1.000 75.87001 49 SER B CA 1
ATOM 1104 C C . SER B 1 44 ? -15.80031 -16.46563 45.65680 1.000 83.69661 49 SER B C 1
ATOM 1105 O O . SER B 1 44 ? -16.94585 -16.15297 45.30962 1.000 82.96728 49 SER B O 1
ATOM 1108 N N . SER B 1 45 ? -14.76382 -16.42700 44.81416 1.000 82.69265 50 SER B N 1
ATOM 1109 C CA . SER B 1 45 ? -14.95191 -16.04260 43.41883 1.000 73.99705 50 SER B CA 1
ATOM 1110 C C . SER B 1 45 ? -15.90416 -16.99470 42.70880 1.000 69.01987 50 SER B C 1
ATOM 1111 O O . SER B 1 45 ? -16.73268 -16.56650 41.89726 1.000 75.67380 50 SER B O 1
ATOM 1122 N N . VAL B 1 47 ? -18.33499 -18.60819 44.05455 1.000 82.20615 52 VAL B N 1
ATOM 1123 C CA . VAL B 1 47 ? -19.67586 -18.26188 44.51564 1.000 83.66143 52 VAL B CA 1
ATOM 1124 C C . VAL B 1 47 ? -20.16398 -16.99528 43.82290 1.000 85.58689 52 VAL B C 1
ATOM 1125 O O . VAL B 1 47 ? -21.27406 -16.95630 43.27827 1.000 87.87299 52 VAL B O 1
ATOM 1129 N N . LYS B 1 48 ? -19.34002 -15.94177 43.83082 1.000 82.43464 53 LYS B N 1
ATOM 1130 C CA . LYS B 1 48 ? -19.73071 -14.68903 43.18994 1.000 85.88492 53 LYS B CA 1
ATOM 1131 C C . LYS B 1 48 ? -20.03141 -14.89898 41.71138 1.000 88.66590 53 LYS B C 1
ATOM 1132 O O . LYS B 1 48 ? -20.94281 -14.27104 41.15878 1.000 89.88099 53 LYS B O 1
ATOM 1138 N N . SER B 1 49 ? -19.28499 -15.79177 41.05938 1.000 86.16534 54 SER B N 1
ATOM 1139 C CA . SER B 1 49 ? -19.54595 -16.10721 39.65926 1.000 85.63151 54 SER B CA 1
ATOM 1140 C C . SER B 1 49 ? -20.94475 -16.68387 39.47743 1.000 87.70940 54 SER B C 1
ATOM 1141 O O . SER B 1 49 ? -21.79569 -16.08777 38.80732 1.000 94.20660 54 SER B O 1
ATOM 1144 N N . VAL B 1 50 ? -21.20186 -17.84758 40.08306 1.000 86.28434 55 VAL B N 1
ATOM 1145 C CA . VAL B 1 50 ? -22.47090 -18.54208 39.87642 1.000 89.27415 55 VAL B CA 1
ATOM 1146 C C . VAL B 1 50 ? -23.64913 -17.68090 40.31246 1.000 93.54459 55 VAL B C 1
ATOM 1147 O O . VAL B 1 50 ? -24.75100 -17.80214 39.76288 1.000 97.10496 55 VAL B O 1
ATOM 1151 N N . VAL B 1 51 ? -23.44138 -16.78973 41.28356 1.000 94.08866 56 VAL B N 1
ATOM 1152 C CA . VAL B 1 51 ? -24.50654 -15.88096 41.69654 1.000 94.04254 56 VAL B CA 1
ATOM 1153 C C . VAL B 1 51 ? -24.71626 -14.80230 40.64364 1.000 96.56295 56 VAL B C 1
ATOM 1154 O O . VAL B 1 51 ? -25.84276 -14.56047 40.19278 1.000 97.71468 56 VAL B O 1
ATOM 1158 N N . SER B 1 52 ? -23.62936 -14.14089 40.23218 1.000 94.28211 57 SER B N 1
ATOM 1159 C CA . SER B 1 52 ? -23.73621 -13.08526 39.23139 1.000 97.15013 57 SER B CA 1
ATOM 1160 C C . SER B 1 52 ? -24.31495 -13.61137 37.92702 1.000 103.63623 57 SER B C 1
ATOM 1161 O O . SER B 1 52 ? -24.90862 -12.84549 37.16006 1.000 104.46085 57 SER B O 1
ATOM 1164 N N . ALA B 1 53 ? -24.15708 -14.90863 37.66060 1.000 97.35653 58 ALA B N 1
ATOM 1165 C CA . ALA B 1 53 ? -24.83940 -15.52424 36.52897 1.000 95.23061 58 ALA B CA 1
ATOM 1166 C C . ALA B 1 53 ? -26.34918 -15.36876 36.66113 1.000 103.38472 58 ALA B C 1
ATOM 1167 O O . ALA B 1 53 ? -27.01452 -14.83572 35.76503 1.000 111.63648 58 ALA B O 1
ATOM 1169 N N . ALA B 1 54 ? -26.90244 -15.82166 37.79043 1.000 102.36304 59 ALA B N 1
ATOM 1170 C CA . ALA B 1 54 ? -28.34170 -15.75212 38.02791 1.000 105.17784 59 ALA B CA 1
ATOM 1171 C C . ALA B 1 54 ? -28.87590 -14.33876 37.83522 1.000 106.46301 59 ALA B C 1
ATOM 1172 O O . ALA B 1 54 ? -29.75723 -14.09650 37.00226 1.000 105.83080 59 ALA B O 1
ATOM 1174 N N . ASN B 1 55 ? -28.34179 -13.38785 38.59925 1.000 104.59866 60 ASN B N 1
ATOM 1175 C CA . ASN B 1 55 ? -28.85366 -12.02513 38.63826 1.000 104.48445 60 ASN B CA 1
ATOM 1176 C C . ASN B 1 55 ? -28.43476 -11.18377 37.44045 1.000 102.68111 60 ASN B C 1
ATOM 1177 O O . ASN B 1 55 ? -28.49477 -9.94967 37.52351 1.000 109.20423 60 ASN B O 1
ATOM 1182 N N . GLU B 1 56 ? -28.01725 -11.80310 36.33754 1.000 101.19479 61 GLU B N 1
ATOM 1183 C CA . GLU B 1 56 ? -27.68752 -11.07196 35.11870 1.000 106.41502 61 GLU B CA 1
ATOM 1184 C C . GLU B 1 56 ? -28.40889 -11.59365 33.88319 1.000 108.32049 61 GLU B C 1
ATOM 1185 O O . GLU B 1 56 ? -28.38027 -10.91833 32.85150 1.000 111.26649 61 GLU B O 1
ATOM 1191 N N . ILE B 1 57 ? -29.06524 -12.74796 33.95876 1.000 106.53764 62 ILE B N 1
ATOM 1192 C CA . ILE B 1 57 ? -29.83744 -13.29223 32.84534 1.000 107.47656 62 ILE B CA 1
ATOM 1193 C C . ILE B 1 57 ? -31.22266 -13.67265 33.35641 1.000 107.89728 62 ILE B C 1
ATOM 1194 O O . ILE B 1 57 ? -31.35556 -14.66396 34.09207 1.000 108.54034 62 ILE B O 1
ATOM 1199 N N . PRO B 1 58 ? -32.27147 -12.91966 33.02043 1.000 107.36184 63 PRO B N 1
ATOM 1200 C CA . PRO B 1 58 ? -33.62732 -13.34080 33.39796 1.000 102.48206 63 PRO B CA 1
ATOM 1201 C C . PRO B 1 58 ? -33.95892 -14.69362 32.78581 1.000 105.24644 63 PRO B C 1
ATOM 1202 O O . PRO B 1 58 ? -33.63413 -14.96779 31.62951 1.000 105.76218 63 PRO B O 1
ATOM 1206 N N . ARG B 1 59 ? -34.61208 -15.54890 33.57621 1.000 104.83886 64 ARG B N 1
ATOM 1207 C CA . ARG B 1 59 ? -34.85725 -16.91905 33.13360 1.000 109.26839 64 ARG B CA 1
ATOM 1208 C C . ARG B 1 59 ? -35.85771 -17.00759 31.98687 1.000 106.58683 64 ARG B C 1
ATOM 1209 O O . ARG B 1 59 ? -35.97644 -18.07392 31.37415 1.000 103.43066 64 ARG B O 1
ATOM 1217 N N . GLU B 1 60 ? -36.57244 -15.92560 31.67974 1.000 105.19769 65 GLU B N 1
ATOM 1218 C CA . GLU B 1 60 ? -37.46417 -15.90091 30.52936 1.000 106.25730 65 GLU B CA 1
ATOM 1219 C C . GLU B 1 60 ? -36.71145 -15.77634 29.21265 1.000 106.29349 65 GLU B C 1
ATOM 1220 O O . GLU B 1 60 ? -37.32110 -15.93645 28.15065 1.000 100.51646 65 GLU B O 1
ATOM 1226 N N . TRP B 1 61 ? -35.41024 -15.50198 29.25874 1.000 106.55522 66 TRP B N 1
ATOM 1227 C CA . TRP B 1 61 ? -34.60954 -15.35064 28.05575 1.000 97.70016 66 TRP B CA 1
ATOM 1228 C C . TRP B 1 61 ? -34.34547 -16.71213 27.41450 1.000 98.66431 66 TRP B C 1
ATOM 1229 O O . TRP B 1 61 ? -34.57895 -17.76980 28.00617 1.000 100.15584 66 TRP B O 1
ATOM 1240 N N . GLN B 1 62 ? -33.83788 -16.67521 26.18670 1.000 91.46500 67 GLN B N 1
ATOM 1241 C CA . GLN B 1 62 ? -33.64768 -17.87181 25.38109 1.000 88.01598 67 GLN B CA 1
ATOM 1242 C C . GLN B 1 62 ? -32.19134 -18.00814 24.95971 1.000 92.97131 67 GLN B C 1
ATOM 1243 O O . GLN B 1 62 ? -31.53816 -17.01889 24.61720 1.000 89.28139 67 GLN B O 1
ATOM 1249 N N . ARG B 1 63 ? -31.69361 -19.24128 24.98316 1.000 93.39323 68 ARG B N 1
ATOM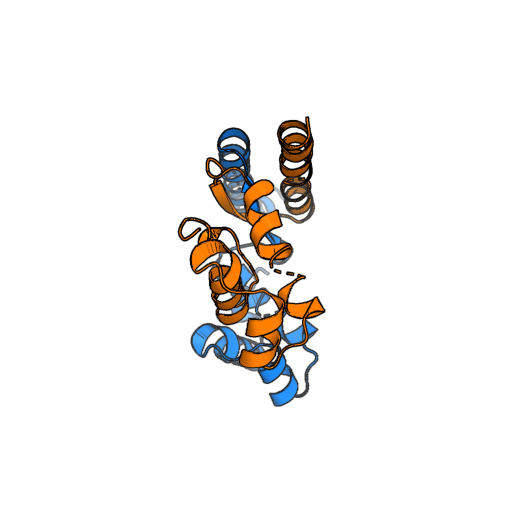 1250 C CA . ARG B 1 63 ? -30.36563 -19.54045 24.46233 1.000 93.08410 68 ARG B CA 1
ATOM 1251 C C . ARG B 1 63 ? -30.39569 -19.50709 22.94045 1.000 87.90861 68 ARG B C 1
ATOM 1252 O O . ARG B 1 63 ? -31.14357 -20.26264 22.30956 1.000 86.61241 68 ARG B O 1
ATOM 1260 N N . VAL B 1 64 ? -29.58930 -18.63285 22.34931 1.000 83.94907 69 VAL B N 1
ATOM 1261 C CA . VAL B 1 64 ? -29.47540 -18.51422 20.90024 1.000 85.54342 69 VAL B CA 1
ATOM 1262 C C . VAL B 1 64 ? -28.10122 -19.02621 20.49483 1.000 89.25067 69 VAL B C 1
ATOM 1263 O O . VAL B 1 64 ? -27.08075 -18.54872 21.00378 1.000 96.42060 69 VAL B O 1
ATOM 1267 N N . GLU B 1 65 ? -28.07473 -20.00198 19.58841 1.000 83.46886 70 GLU B N 1
ATOM 1268 C CA . GLU B 1 65 ? -26.83894 -20.51082 19.00476 1.000 84.01274 70 GLU B CA 1
ATOM 1269 C C . GLU B 1 65 ? -26.96977 -20.41944 17.49247 1.000 84.16914 70 GLU B C 1
ATOM 1270 O O . GLU B 1 65 ? -27.90425 -20.98433 16.91256 1.000 85.26526 70 GLU B O 1
ATOM 1276 N N . VAL B 1 66 ? -26.02439 -19.73366 16.85098 1.000 84.95890 71 VAL B N 1
ATOM 1277 C CA . VAL B 1 66 ? -26.26518 -19.20353 15.51781 1.000 79.40562 71 VAL B CA 1
ATOM 1278 C C . VAL B 1 66 ? -24.92889 -18.90038 14.84885 1.000 76.73195 71 VAL B C 1
ATOM 1279 O O . VAL B 1 66 ? -23.94456 -18.57391 15.51624 1.000 78.97062 71 VAL B O 1
ATOM 1283 N N . TRP B 1 67 ? -24.89229 -19.04229 13.51871 1.000 74.91537 72 TRP B N 1
ATOM 1284 C CA . TRP B 1 67 ? -23.69033 -18.86129 12.69931 1.000 74.70091 72 TRP B CA 1
ATOM 1285 C C . TRP B 1 67 ? -23.87957 -17.65234 11.79829 1.000 75.93728 72 TRP B C 1
ATOM 1286 O O . TRP B 1 67 ? -24.72461 -17.68434 10.90058 1.000 76.78389 72 TRP B O 1
ATOM 1297 N N . LEU B 1 68 ? -23.10003 -16.60280 12.01706 1.000 74.20344 73 LEU B N 1
ATOM 1298 C CA . LEU B 1 68 ? -23.31700 -15.32276 11.35963 1.000 72.32958 73 LEU B CA 1
ATOM 1299 C C . LEU B 1 68 ? -22.05148 -14.76145 10.73061 1.000 76.49152 73 LEU B C 1
ATOM 1300 O O . LEU B 1 68 ? -20.93444 -15.08562 11.14792 1.000 79.20874 73 LEU B O 1
ATOM 1305 N N . PRO B 1 69 ? -22.19801 -13.91670 9.71045 1.000 76.14745 74 PRO B N 1
ATOM 1306 C CA . PRO B 1 69 ? -21.05241 -13.15250 9.22711 1.000 76.36436 74 PRO B CA 1
ATOM 1307 C C . PRO B 1 69 ? -20.47633 -12.29679 10.33873 1.000 76.55465 74 PRO B C 1
ATOM 1308 O O . PRO B 1 69 ? -21.18186 -11.94197 11.30191 1.000 81.51813 74 PRO B O 1
ATOM 1312 N N . PRO B 1 70 ? -19.19319 -11.93180 10.24196 1.000 76.25155 75 PRO B N 1
ATOM 1313 C CA . PRO B 1 70 ? -18.53780 -11.25104 11.37456 1.000 75.61476 75 PRO B CA 1
ATOM 1314 C C . PRO B 1 70 ? -19.23302 -9.98405 11.84737 1.000 79.43997 75 PRO B C 1
ATOM 1315 O O . PRO B 1 70 ? -19.44240 -9.81454 13.05669 1.000 82.50782 75 PRO B O 1
ATOM 1319 N N . ASN B 1 71 ? -19.58337 -9.07610 10.93725 1.000 80.36474 76 ASN B N 1
ATOM 1320 C CA . ASN B 1 71 ? -20.20445 -7.81850 11.34587 1.000 87.39394 76 ASN B CA 1
ATOM 1321 C C . ASN B 1 71 ? -21.52005 -8.05573 12.08915 1.000 87.00031 76 ASN B C 1
ATOM 1322 O O . ASN B 1 71 ? -21.72172 -7.53801 13.19466 1.000 82.65554 76 ASN B O 1
ATOM 1327 N N . LEU B 1 72 ? -22.43350 -8.83831 11.49780 1.000 81.95436 77 LEU B N 1
ATOM 1328 C CA . LEU B 1 72 ? -23.67157 -9.17665 12.19842 1.000 83.52651 77 LEU B CA 1
ATOM 1329 C C . LEU B 1 72 ? -23.38839 -9.94423 13.48482 1.000 83.13273 77 LEU B C 1
ATOM 1330 O O . LEU B 1 72 ? -24.08533 -9.75965 14.48946 1.000 86.47792 77 LEU B O 1
ATOM 1335 N N . ALA B 1 73 ? -22.37411 -10.81759 13.47137 1.000 82.09176 78 ALA B N 1
ATOM 1336 C CA . ALA B 1 73 ? -22.04891 -11.60164 14.66063 1.000 79.75456 78 ALA B CA 1
ATOM 1337 C C . ALA B 1 73 ? -21.72916 -10.69499 15.84235 1.000 82.83723 78 ALA B C 1
ATOM 1338 O O . ALA B 1 73 ? -22.22340 -10.90892 16.95501 1.000 81.23868 78 ALA B O 1
ATOM 1340 N N . GLU B 1 74 ? -20.89946 -9.67290 15.61764 1.000 84.65887 79 GLU B N 1
ATOM 1341 C CA . GLU B 1 74 ? -20.61910 -8.70455 16.67239 1.000 89.04561 79 GLU B CA 1
ATOM 1342 C C . GLU B 1 74 ? -21.87814 -7.94816 17.07157 1.000 88.66040 79 GLU B C 1
ATOM 1343 O O . GLU B 1 74 ? -22.08236 -7.64793 18.25362 1.000 85.43441 79 GLU B O 1
ATOM 1349 N N . LYS B 1 75 ? -22.73414 -7.63049 16.09607 1.000 88.51013 80 LYS B N 1
ATOM 1350 C CA . LYS B 1 75 ? -23.97549 -6.92367 16.39575 1.000 85.74914 80 LYS B CA 1
ATOM 1351 C C . LYS B 1 75 ? -24.84609 -7.72445 17.35500 1.000 86.01242 80 LYS B C 1
ATOM 1352 O O . LYS B 1 75 ? -25.43358 -7.16423 18.28778 1.000 92.72221 80 LYS B O 1
ATOM 1358 N N . VAL B 1 76 ? -24.93777 -9.03873 17.14514 1.000 80.20055 81 VAL B N 1
ATOM 1359 C CA . VAL B 1 76 ? -25.68356 -9.88641 18.07030 1.000 83.91755 81 VAL B CA 1
ATOM 1360 C C . VAL B 1 76 ? -24.97731 -9.95706 19.41750 1.000 83.98913 81 VAL B C 1
ATOM 1361 O O . VAL B 1 76 ? -25.62329 -9.98160 20.47239 1.000 87.45657 81 VAL B O 1
ATOM 1365 N N . ARG B 1 77 ? -23.64251 -9.97588 19.40884 1.000 87.88082 82 ARG B N 1
ATOM 1366 C CA . ARG B 1 77 ? -22.90021 -9.93086 20.66518 1.000 89.58905 82 ARG B CA 1
ATOM 1367 C C . ARG B 1 77 ? -23.08072 -8.58739 21.36029 1.000 92.11815 82 ARG B C 1
ATOM 1368 O O . ARG B 1 77 ? -23.18324 -8.52726 22.59135 1.000 94.74356 82 ARG B O 1
ATOM 1376 N N . GLN B 1 78 ? -23.12302 -7.50004 20.58804 1.000 91.73598 83 GLN B N 1
ATOM 1377 C CA . GLN B 1 78 ? -23.40746 -6.19203 21.16853 1.000 93.26655 83 GLN B CA 1
ATOM 1378 C C . GLN B 1 78 ? -24.84147 -6.12018 21.67681 1.000 96.88122 83 GLN B C 1
ATOM 1379 O O . GLN B 1 78 ? -25.11607 -5.46689 22.69000 1.000 99.66709 83 GLN B O 1
ATOM 1393 N N . GLU B 1 80 ? -26.58864 -8.52706 23.03264 1.000 93.00064 85 GLU B N 1
ATOM 1394 C CA . GLU B 1 80 ? -26.60857 -9.14284 24.35404 1.000 95.15579 85 GLU B CA 1
ATOM 1395 C C . GLU B 1 80 ? -26.05180 -8.19643 25.40820 1.000 98.30028 85 GLU B C 1
ATOM 1396 O O . GLU B 1 80 ? -26.56909 -8.13257 26.52895 1.000 96.73623 85 GLU B O 1
ATOM 1402 N N . ALA B 1 81 ? -25.00064 -7.44841 25.06528 1.000 97.50479 86 ALA B N 1
ATOM 1403 C CA . ALA B 1 81 ? -24.42302 -6.49888 26.01157 1.000 103.57458 86 ALA B CA 1
ATOM 1404 C C . ALA B 1 81 ? -25.44529 -5.44752 26.42529 1.000 108.35709 86 ALA B C 1
ATOM 1405 O O . ALA B 1 81 ? -25.61917 -5.17108 27.61759 1.000 110.57973 86 ALA B O 1
ATOM 1407 N N . ASP B 1 82 ? -26.13588 -4.85229 25.44854 1.000 102.80596 87 ASP B N 1
ATOM 1408 C CA . ASP B 1 82 ? -27.18717 -3.88767 25.76003 1.000 102.92375 87 ASP B CA 1
ATOM 1409 C C . ASP B 1 82 ? -28.27542 -4.52402 26.61352 1.000 107.18758 87 ASP B C 1
ATOM 1410 O O . ASP B 1 82 ? -28.68182 -3.97048 27.64192 1.000 115.33595 87 ASP B O 1
ATOM 1415 N N . ALA B 1 83 ? -28.75860 -5.69573 26.19665 1.000 103.22450 88 ALA B N 1
ATOM 1416 C CA . ALA B 1 83 ? -29.83926 -6.35612 26.91943 1.000 101.70121 88 ALA B CA 1
ATOM 1417 C C . ALA B 1 83 ? -29.40444 -6.75719 28.32399 1.000 105.87555 88 ALA B C 1
ATOM 1418 O O . ALA B 1 83 ? -30.17052 -6.60934 29.28382 1.000 112.03224 88 ALA B O 1
ATOM 1420 N N . LYS B 1 84 ? -28.17572 -7.26081 28.46819 1.000 107.02732 89 LYS B N 1
ATOM 1421 C CA . LYS B 1 84 ? -27.65469 -7.55399 29.80039 1.000 106.65760 89 LYS B CA 1
ATOM 1422 C C . LYS B 1 84 ? -27.48108 -6.28243 30.62031 1.000 110.12303 89 LYS B C 1
ATOM 1423 O O . LYS B 1 84 ? -27.67246 -6.30064 31.84168 1.000 109.62665 89 LYS B O 1
ATOM 1429 N N . ALA B 1 85 ? -27.13525 -5.17027 29.96745 1.000 108.69710 90 ALA B N 1
ATOM 1430 C CA . ALA B 1 85 ? -26.88219 -3.92663 30.68975 1.000 114.16299 90 ALA B CA 1
ATOM 1431 C C . ALA B 1 85 ? -28.17467 -3.31757 31.21934 1.000 119.80424 90 ALA B C 1
ATOM 1432 O O . ALA B 1 85 ? -28.26906 -2.97313 32.40282 1.000 119.10800 90 ALA B O 1
ATOM 1434 N N . ASP B 1 86 ? -29.18183 -3.16667 30.35432 1.000 117.84903 91 ASP B N 1
ATOM 1435 C CA . ASP B 1 86 ? -30.44636 -2.58416 30.79416 1.000 117.41430 91 ASP B CA 1
ATOM 1436 C C . ASP B 1 86 ? -31.11852 -3.45186 31.85066 1.000 120.64626 91 ASP B C 1
ATOM 1437 O O . ASP B 1 86 ? -31.88472 -2.94538 32.67802 1.000 127.82704 91 ASP B O 1
ATOM 1442 N N . VAL B 1 87 ? -30.83411 -4.75556 31.84899 1.000 115.72670 92 VAL B N 1
ATOM 1443 C CA . VAL B 1 87 ? -31.31541 -5.62409 32.91731 1.000 117.52819 92 VAL B CA 1
ATOM 1444 C C . VAL B 1 87 ? -30.64732 -5.26522 34.23895 1.000 121.84208 92 VAL B C 1
ATOM 1445 O O . VAL B 1 87 ? -31.26692 -5.37344 35.30554 1.000 123.18998 92 VAL B O 1
ATOM 1449 N N . ALA B 1 88 ? -29.39546 -4.80297 34.19507 1.000 120.29644 93 ALA B N 1
ATOM 1450 C CA . ALA B 1 88 ? -28.66177 -4.51258 35.42427 1.000 124.62383 93 ALA B CA 1
ATOM 1451 C C . ALA B 1 88 ? -29.30782 -3.37234 36.20391 1.000 126.95606 93 ALA B C 1
ATOM 1452 O O . ALA B 1 88 ? -29.47614 -3.46093 37.42639 1.000 127.32630 93 ALA B O 1
ATOM 1454 N N . ARG B 1 89 ? -29.67751 -2.28722 35.51481 1.000 125.52979 94 ARG B N 1
ATOM 1455 C CA . ARG B 1 89 ? -30.29085 -1.15972 36.21315 1.000 126.81945 94 ARG B CA 1
ATOM 1456 C C . ARG B 1 89 ? -31.64421 -1.53205 36.80225 1.000 128.37149 94 ARG B C 1
ATOM 1457 O O . ARG B 1 89 ? -31.99684 -1.05665 37.88750 1.000 127.59536 94 ARG B O 1
ATOM 1465 N N . LYS B 1 90 ? -32.40835 -2.38139 36.11433 1.000 126.68784 95 LYS B N 1
ATOM 1466 C CA . LYS B 1 90 ? -33.69723 -2.81358 36.64058 1.000 123.72455 95 LYS B CA 1
ATOM 1467 C C . LYS B 1 90 ? -33.54466 -3.73066 37.84403 1.000 125.28113 95 LYS B C 1
ATOM 1468 O O . LYS B 1 90 ? -34.46453 -3.80861 38.66587 1.000 126.03165 95 LYS B O 1
ATOM 1474 N N . ASN B 1 91 ? -32.40839 -4.41570 37.97416 1.000 127.95053 96 ASN B N 1
ATOM 1475 C CA . ASN B 1 91 ? -32.09499 -5.15154 39.19288 1.000 128.32944 96 ASN B CA 1
ATOM 1476 C C . ASN B 1 91 ? -31.43078 -4.27292 40.23852 1.000 128.53562 96 ASN B C 1
ATOM 1477 O O . ASN B 1 91 ? -31.64619 -4.48270 41.43544 1.000 125.22321 96 ASN B O 1
ATOM 1482 N N . GLN B 1 92 ? -30.63745 -3.28929 39.81140 1.000 131.39260 97 GLN B N 1
ATOM 1483 C CA . GLN B 1 92 ? -30.00410 -2.38101 40.76285 1.000 131.39514 97 GLN B CA 1
ATOM 1484 C C . GLN B 1 92 ? -31.01962 -1.39874 41.33476 1.000 129.95938 97 GLN B C 1
ATOM 1485 O O . GLN B 1 92 ? -31.11625 -1.22999 42.55577 1.000 132.64955 97 GLN B O 1
ATOM 1491 N N . LEU B 1 93 ? -31.78202 -0.73854 40.46801 1.000 125.67919 98 LEU B N 1
ATOM 1492 C CA . LEU B 1 93 ? -32.80776 0.19761 40.91188 1.000 121.82194 98 LEU B CA 1
ATOM 1493 C C . LEU B 1 93 ? -34.07418 -0.54707 41.32020 1.000 116.94529 98 LEU B C 1
ATOM 1494 O O . LEU B 1 93 ? -34.00774 -1.59655 41.96049 1.000 115.34748 98 LEU B O 1
#

CATH classification: 1.10.10.2690

Sequence (185 aa):
DLRPRLGRLTEETIDIAREVLVEGKSQSDVARERGLSRQRVSSVKSVVSAANEIPREWQRVEVWLPPNLAEKVRQEADAKADVARKNQLTDAALFDDLRPRLGRLTEETIDIAREVLVEGKSQSDVARERGLSRQRVSSVKSVVSAANEIPREWQRVEVWLPPNLAEKVRQEADAKADVARKNQL

Secondary structure (DSSP, 8-state):
----HHHHS-HHHHHHHHHHHTT---HHHHHHHTT--HHHHH--HHHHHHHTT--TT-EEEEEEE-HHHHHHHH--HHHHHHHHHHHHHTTT--/-GGGTTTSTT--HHHHHHHHHHHTS---HHHHHHHHT--HHHHH--HHHHHHHTTS-TT-EEEEEEE-HHHHHHHH--HHHHHHHHHHHH-

Nearest PDB structures (foldseek):
  9f14-assembly1_A  TM=4.469E-01  e=4.752E-01  Klebsiella aerogenes
  2esn-assembly1_B  TM=3.911E-01  e=3.930E-01  Pseudomonas aeruginosa
  5z4z-assembly1_A  TM=4.555E-01  e=7.884E-01  unclassified
  2esn-assembly1_C  TM=4.037E-01  e=7.884E-01  Pseudomonas aeruginosa
  2esn-assembly1_D  TM=4.095E-01  e=2.796E+00  Pseudomonas aeruginosa

InterPro domains:
  IPR013324 RNA polymerase sigma factor, region 3/4-like [SSF88659] (10-61)
  IPR032428 TrfB transcriptional repressor protein [PF16509] (6-88)
  IPR053721 Fimbrial Adhesin Regulatory Protein [G3DSA:1.10.10.2690] (3-101)